Protein AF-A0A1J4KLQ8-F1 (afdb_monomer_lite)

Radius of gyration: 32.3 Å; chains: 1; bounding box: 74×54×99 Å

InterPro domains:
  IPR001005 SANT/Myb domain [PF00249] (72-118)
  IPR001005 SANT/Myb domain [PF00249] (124-167)
  IPR001005 SANT/Myb domain [PS50090] (23-66)
  IPR001005 SANT/Myb domain [PS50090] (67-118)
  IPR001005 SANT/Myb domain [PS50090] (119-169)
  IPR001005 SANT/Myb domain [SM00717] (19-68)
  IPR001005 SANT/Myb domain [SM00717] (71-120)
  IPR001005 SANT/Myb domain [SM00717] (123-171)
  IPR001005 SANT/Myb domain [cd00167] (23-66)
  IPR001005 SANT/Myb domain [cd00167] (74-118)
  IPR001005 SANT/Myb domain [cd00167] (127-169)
  IPR009057 Homedomain-like superfamily [SSF46689] (22-70)
  IPR009057 Homedomain-like superfamily [SSF46689] (69-165)
  IPR017930 Myb domain [PS51294] (67-122)
  IPR017930 Myb domain [PS51294] (124-173)
  IPR050560 Transcription factors Myb-like [PTHR45614] (72-196)

Sequence (257 aa):
MELSSSLALAPTRSRNQTQSIIWTPLEDQKLTQIMKQTPSPPWCSLVACFPGKTAQQIAGRWGKVLNPHLVKGSWTREEDEMIINFVKQNGPKNWVKLASMLPGRIGKQCRERWTNHLSPTVAKVHWTEEEDQKLIELHRQFGNQWTMIASFFEGRTDNCVKNRWNSSLKRRIERIARGEPAMRKRGRKPKSKSSDSSSECFSPAQNELLTNAVSTLNVISNGFVMAMPPFVEKREMPVKSLAQNRLDLQLLMNRPI

Organism: NCBI:txid1144522

Foldseek 3Di:
DDDPDDDDPDPDPPPPPPDPDDDDPVNLVVLLVVCVVDPDDQLQVCCVVPDPDHSVRSVCCCLPPRPPFADPDDDDPVLLVLLVVCCVVPNLDDLQVSVVVPGNYHSVNSSCCQLAPNPPQADPDDDDVVNLVLLVVVCVVPPLPLQVSCVVDRRHHSVNSVCCCVVQNVVLVVQVVVVHHSDDPPPDPPDPPPDDDDDDDDDDDDDDDDDDDDDDDDDDDDDDDDDDDDDDDDDDDDDDDPVRVVVVVVVVVPDDD

pLDDT: mean 75.86, std 24.03, range [27.12, 97.62]

Secondary structure (DSSP, 8-state):
--------SS-----------PPPHHHHHHHHHHHHHSSS--TTGGGGGSTT--HHHHHHHIIIII-TT---SPPPHHHHHHHHHHHHHH-S--HHHHHTTSTT--HHHHHHHIIIIISTTS--SPPPHHHHHHHHHHHHHHTT-HHHHHTTSTT--HHHHHHHIIIIIHHHHHHHHTT--SS-------------------------------------------PPPPPPP-PPPPPPPHHHHHHHHHHHTT---

Structure (mmCIF, N/CA/C/O backbone):
data_AF-A0A1J4KLQ8-F1
#
_entry.id   AF-A0A1J4KLQ8-F1
#
loop_
_atom_site.group_PDB
_atom_site.id
_atom_site.type_symbol
_atom_site.label_atom_id
_atom_site.label_alt_id
_atom_site.label_comp_id
_atom_site.label_asym_id
_atom_site.label_entity_id
_atom_site.label_seq_id
_atom_site.pdbx_PDB_ins_code
_atom_site.Cartn_x
_atom_site.Cartn_y
_atom_site.Cartn_z
_atom_site.occupancy
_atom_site.B_iso_or_equiv
_atom_site.auth_seq_id
_atom_site.auth_comp_id
_atom_site.auth_asym_id
_atom_site.auth_atom_id
_atom_site.pdbx_PDB_model_num
ATOM 1 N N . MET A 1 1 ? -39.940 20.767 -31.154 1.00 39.25 1 MET A N 1
ATOM 2 C CA . MET A 1 1 ? -39.235 20.790 -29.855 1.00 39.25 1 MET A CA 1
ATOM 3 C C . MET A 1 1 ? -38.159 19.724 -29.912 1.00 39.25 1 MET A C 1
ATOM 5 O O . MET A 1 1 ? -38.462 18.550 -29.758 1.00 39.25 1 MET A O 1
ATOM 9 N N . GLU A 1 2 ? -36.944 20.129 -30.275 1.00 37.81 2 GLU A N 1
ATOM 10 C CA . GLU A 1 2 ? -35.778 19.248 -30.352 1.00 37.81 2 GLU A CA 1
ATOM 11 C C . GLU A 1 2 ? -35.235 18.979 -28.945 1.00 37.81 2 GLU A C 1
ATOM 13 O O . GLU A 1 2 ? -34.952 19.910 -28.191 1.00 37.81 2 GLU A O 1
ATOM 18 N N . LEU A 1 3 ? -35.087 17.703 -28.586 1.00 44.62 3 LEU A N 1
ATOM 19 C CA . LEU A 1 3 ? -34.366 17.284 -27.389 1.00 44.62 3 LEU A CA 1
ATOM 20 C C . LEU A 1 3 ? -32.880 17.174 -27.741 1.00 44.62 3 LEU A C 1
ATOM 22 O O . LEU A 1 3 ? -32.421 16.171 -28.284 1.00 44.62 3 LEU A O 1
ATOM 26 N N . SER A 1 4 ? -32.142 18.241 -27.439 1.00 43.38 4 SER A N 1
ATOM 27 C CA . SER A 1 4 ? -30.680 18.280 -27.467 1.00 43.38 4 SER A CA 1
ATOM 28 C C . SER A 1 4 ? -30.112 17.236 -26.497 1.00 43.38 4 SER A C 1
ATOM 30 O O . SER A 1 4 ? -30.173 17.384 -25.277 1.00 43.38 4 SER A O 1
ATOM 32 N N . SER A 1 5 ? -29.597 16.140 -27.055 1.00 51.50 5 SER A N 1
ATOM 33 C CA . SER A 1 5 ? -28.902 15.075 -26.332 1.00 51.50 5 SER A CA 1
ATOM 34 C C . SER A 1 5 ? -27.487 15.536 -25.974 1.00 51.50 5 SER A C 1
ATOM 36 O O . SER A 1 5 ? -26.617 15.627 -26.841 1.00 51.50 5 SER A O 1
ATOM 38 N N . SER A 1 6 ? -27.234 15.785 -24.688 1.00 58.78 6 SER A N 1
ATOM 39 C CA . SER A 1 6 ? -25.910 16.119 -24.161 1.00 58.78 6 SER A CA 1
ATOM 40 C C . SER A 1 6 ? -24.954 14.918 -24.239 1.00 58.78 6 SER A C 1
ATOM 42 O O . SER A 1 6 ? -24.867 14.109 -23.312 1.00 58.78 6 SER A O 1
ATOM 44 N N . LEU A 1 7 ? -24.206 14.791 -25.335 1.00 59.56 7 LEU A N 1
ATOM 45 C CA . LEU A 1 7 ? -23.037 13.912 -25.395 1.00 59.56 7 LEU A CA 1
ATOM 46 C C . LEU A 1 7 ? -21.797 14.715 -24.986 1.00 59.56 7 LEU A C 1
ATOM 48 O O . LEU A 1 7 ? -21.521 15.780 -25.534 1.00 59.56 7 LEU A O 1
ATOM 52 N N . ALA A 1 8 ? -21.069 14.226 -23.981 1.00 53.59 8 ALA A N 1
ATOM 53 C CA . ALA A 1 8 ? -19.876 14.887 -23.461 1.00 53.59 8 ALA A CA 1
ATOM 54 C C . ALA A 1 8 ? -18.810 15.077 -24.561 1.00 53.59 8 ALA A C 1
ATOM 56 O O . ALA A 1 8 ? -18.504 14.138 -25.293 1.00 53.59 8 ALA A O 1
ATOM 57 N N . LEU A 1 9 ? -18.191 16.265 -24.616 1.00 65.00 9 LEU A N 1
ATOM 58 C CA . LEU A 1 9 ? -17.168 16.658 -25.607 1.00 65.00 9 LEU A CA 1
ATOM 59 C C . LEU A 1 9 ? -15.905 15.770 -25.611 1.00 65.00 9 LEU A C 1
ATOM 61 O O . LEU A 1 9 ? -15.116 15.814 -26.550 1.00 65.00 9 LEU A O 1
ATOM 65 N N . ALA A 1 10 ? -15.715 14.950 -24.576 1.00 49.31 10 ALA A N 1
ATOM 66 C CA . ALA A 1 10 ? -14.678 13.930 -24.499 1.00 49.31 10 ALA A CA 1
ATOM 67 C C . ALA A 1 10 ? -15.282 12.640 -23.914 1.00 49.31 10 ALA A C 1
ATOM 69 O O . ALA A 1 10 ? -15.275 12.459 -22.692 1.00 49.31 10 ALA A O 1
ATOM 70 N N . PRO A 1 11 ? -15.833 11.740 -24.748 1.00 56.94 11 PRO A N 1
ATOM 71 C CA . PRO A 1 11 ? -16.342 10.467 -24.267 1.00 56.94 11 PRO A CA 1
ATOM 72 C C . PRO A 1 11 ? -15.189 9.670 -23.655 1.00 56.94 11 PRO A C 1
ATOM 74 O O . PRO A 1 11 ? -14.170 9.409 -24.301 1.00 56.94 11 PRO A O 1
ATOM 77 N N . THR A 1 12 ? -15.331 9.281 -22.389 1.00 57.31 12 THR A N 1
ATOM 78 C CA . THR A 1 12 ? -14.385 8.374 -21.743 1.00 57.31 12 THR A CA 1
ATOM 79 C C . THR A 1 12 ? -14.397 7.061 -22.515 1.00 57.31 12 THR A C 1
ATOM 81 O O . THR A 1 12 ? -15.415 6.378 -22.603 1.00 57.31 12 THR A O 1
ATOM 84 N N . ARG A 1 13 ? -13.260 6.722 -23.136 1.00 56.34 13 ARG A N 1
ATOM 85 C CA . ARG A 1 13 ? -13.084 5.477 -23.893 1.00 56.34 13 ARG A CA 1
ATOM 86 C C . ARG A 1 13 ? -13.597 4.317 -23.039 1.00 56.34 13 ARG A C 1
ATOM 88 O O . ARG A 1 13 ? -13.061 4.093 -21.951 1.00 56.34 13 ARG A O 1
ATOM 95 N N . SER A 1 14 ? -14.617 3.599 -23.520 1.00 48.78 14 SER A N 1
ATOM 96 C CA . SER A 1 14 ? -15.087 2.374 -22.873 1.00 48.78 14 SER A CA 1
ATOM 97 C C . SER A 1 14 ? -13.879 1.471 -22.654 1.00 48.78 14 SER A C 1
ATOM 99 O O . SER A 1 14 ? -13.194 1.061 -23.597 1.00 48.78 14 SER A O 1
ATOM 101 N N . ARG A 1 15 ? -13.544 1.243 -21.384 1.00 53.56 15 ARG A N 1
ATOM 102 C CA . ARG A 1 15 ? -12.445 0.365 -21.015 1.00 53.56 15 ARG A CA 1
ATOM 103 C C . ARG A 1 15 ? -12.952 -1.050 -21.234 1.00 53.56 15 ARG A C 1
ATOM 105 O O . ARG A 1 15 ? -13.552 -1.621 -20.328 1.00 53.56 15 ARG A O 1
ATOM 112 N N . ASN A 1 16 ? -12.703 -1.598 -22.427 1.00 52.12 16 ASN A N 1
ATOM 113 C CA . ASN A 1 16 ? -12.841 -3.031 -22.671 1.00 52.12 16 ASN A CA 1
ATOM 114 C C . ASN A 1 16 ? -12.203 -3.750 -21.486 1.00 52.12 16 ASN A C 1
ATOM 116 O O . ASN A 1 16 ? -11.045 -3.487 -21.141 1.00 52.12 16 ASN A O 1
ATOM 120 N N . GLN A 1 17 ? -13.001 -4.570 -20.813 1.00 46.75 17 GLN A N 1
ATOM 121 C CA . GLN A 1 17 ? -12.602 -5.305 -19.628 1.00 46.75 17 GLN A CA 1
ATOM 122 C C . GLN A 1 17 ? -11.513 -6.287 -20.072 1.00 46.75 17 GLN A C 1
ATOM 124 O O . GLN A 1 17 ? -11.799 -7.379 -20.550 1.00 46.75 17 GLN A O 1
ATOM 129 N N . THR A 1 18 ? -10.251 -5.848 -20.041 1.00 55.50 18 THR A N 1
ATOM 130 C CA . THR A 1 18 ? -9.106 -6.658 -20.456 1.00 55.50 18 THR A CA 1
ATOM 131 C C . THR A 1 18 ? -9.148 -7.940 -19.647 1.00 55.50 18 THR A C 1
ATOM 133 O O . THR A 1 18 ? -9.138 -7.865 -18.413 1.00 55.50 18 THR A O 1
ATOM 136 N N . GLN A 1 19 ? -9.218 -9.089 -20.327 1.00 57.28 19 GLN A N 1
ATOM 137 C CA . GLN A 1 19 ? -9.082 -10.394 -19.688 1.00 57.28 19 GLN A CA 1
ATOM 138 C C . GLN A 1 19 ? -7.878 -10.343 -18.744 1.00 57.28 19 GLN A C 1
ATOM 140 O O . GLN A 1 19 ? -6.826 -9.807 -19.098 1.00 57.28 19 GLN A O 1
ATOM 145 N N . SER A 1 20 ? -8.063 -10.813 -17.511 1.00 61.28 20 SER A N 1
ATOM 146 C CA . SER A 1 20 ? -7.016 -10.794 -16.495 1.00 61.28 20 SER A CA 1
ATOM 147 C C . SER A 1 20 ? -5.814 -11.574 -17.019 1.00 61.28 20 SER A C 1
ATOM 149 O O . SER A 1 20 ? -5.892 -12.782 -17.226 1.00 61.28 20 SER A O 1
ATOM 151 N N . ILE A 1 21 ? -4.719 -10.870 -17.298 1.00 78.69 21 ILE A N 1
ATOM 152 C CA . ILE A 1 21 ? -3.505 -11.456 -17.859 1.00 78.69 21 ILE A CA 1
ATOM 153 C C . ILE A 1 21 ? -2.793 -12.198 -16.732 1.00 78.69 21 ILE A C 1
ATOM 155 O O . ILE A 1 21 ? -2.093 -11.597 -15.913 1.00 78.69 21 ILE A O 1
ATOM 159 N N . ILE A 1 22 ? -3.002 -13.508 -16.681 1.00 88.12 22 ILE A N 1
ATOM 160 C CA . ILE A 1 22 ? -2.374 -14.389 -15.701 1.00 88.12 22 ILE A CA 1
ATOM 161 C C . ILE A 1 22 ? -0.951 -14.707 -16.183 1.00 88.12 22 ILE A C 1
ATOM 163 O O . ILE A 1 22 ? -0.722 -15.025 -17.350 1.00 88.12 22 ILE A O 1
ATOM 167 N N . TRP A 1 23 ? 0.024 -14.562 -15.287 1.00 92.50 23 TRP A N 1
ATOM 168 C CA . TRP A 1 23 ? 1.399 -15.015 -15.502 1.00 92.50 23 TRP A CA 1
ATOM 169 C C . TRP A 1 23 ? 1.555 -16.404 -14.903 1.00 92.50 23 TRP A C 1
ATOM 171 O O . TRP A 1 23 ? 1.235 -16.607 -13.731 1.00 92.50 23 TRP A O 1
ATOM 181 N N . THR A 1 24 ? 2.027 -17.348 -15.706 1.00 94.06 24 THR A N 1
ATOM 182 C CA . THR A 1 24 ? 2.280 -18.717 -15.259 1.00 94.06 24 THR A CA 1
ATOM 183 C C . THR A 1 24 ? 3.688 -18.848 -14.667 1.00 94.06 24 THR A C 1
ATOM 185 O O . THR A 1 24 ? 4.596 -18.112 -15.065 1.00 94.06 24 THR A O 1
ATOM 188 N N . PRO A 1 25 ? 3.920 -19.814 -13.758 1.00 94.94 25 PRO A N 1
ATOM 189 C CA . PRO A 1 25 ? 5.261 -20.085 -13.237 1.00 94.94 25 PRO A CA 1
ATOM 190 C C . PRO A 1 25 ? 6.282 -20.417 -14.335 1.00 94.94 25 PRO A C 1
ATOM 192 O O . PRO A 1 25 ? 7.441 -20.024 -14.234 1.00 94.94 25 PRO A O 1
ATOM 195 N N . LEU A 1 26 ? 5.847 -21.091 -15.407 1.00 94.75 26 LEU A N 1
ATOM 196 C CA . LEU A 1 26 ? 6.699 -21.421 -16.551 1.00 94.75 26 LEU A CA 1
ATOM 197 C C . LEU A 1 26 ? 7.133 -20.163 -17.317 1.00 94.75 26 LEU A C 1
ATOM 199 O O . LEU A 1 26 ? 8.299 -20.034 -17.687 1.00 94.75 26 LEU A O 1
ATOM 203 N N . GLU A 1 27 ? 6.221 -19.208 -17.519 1.00 95.00 27 GLU A N 1
ATOM 204 C CA . GLU A 1 27 ? 6.564 -17.909 -18.107 1.00 95.00 27 GLU A CA 1
ATOM 205 C C . GLU A 1 27 ? 7.543 -17.128 -17.220 1.00 95.00 27 GLU A C 1
ATOM 207 O O . GLU A 1 27 ? 8.503 -16.551 -17.728 1.00 95.00 27 GLU A O 1
ATOM 212 N N . ASP A 1 28 ? 7.343 -17.130 -15.901 1.00 96.06 28 ASP A N 1
ATOM 213 C CA . ASP A 1 28 ? 8.256 -16.465 -14.966 1.00 96.06 28 ASP A CA 1
ATOM 214 C C . ASP A 1 28 ? 9.656 -17.097 -14.984 1.00 96.06 28 ASP A C 1
ATOM 216 O O . ASP A 1 28 ? 10.663 -16.381 -14.999 1.00 96.06 28 ASP A O 1
ATOM 220 N N . GLN A 1 29 ? 9.736 -18.432 -15.024 1.00 96.00 29 GLN A N 1
ATOM 221 C CA . GLN A 1 29 ? 10.999 -19.159 -15.145 1.00 96.00 29 GLN A CA 1
ATOM 222 C C . GLN A 1 29 ? 11.700 -18.816 -16.461 1.00 96.00 29 GLN A C 1
ATOM 224 O O . GLN A 1 29 ? 12.886 -18.482 -16.451 1.00 96.00 29 GLN A O 1
ATOM 229 N N . LYS A 1 30 ? 10.961 -18.821 -17.576 1.00 95.25 30 LYS A N 1
ATOM 230 C CA . LYS A 1 30 ? 11.476 -18.452 -18.899 1.00 95.25 30 LYS A CA 1
ATOM 231 C C . LYS A 1 30 ? 12.015 -17.022 -18.911 1.00 95.25 30 LYS A C 1
ATOM 233 O O . LYS A 1 30 ? 13.136 -16.793 -19.357 1.00 95.25 30 LYS A O 1
ATOM 238 N N . LEU A 1 31 ? 11.258 -16.061 -18.377 1.00 95.00 31 LEU A N 1
ATOM 239 C CA . LEU A 1 31 ? 11.681 -14.660 -18.297 1.00 95.00 31 LEU A CA 1
ATOM 240 C C . LEU A 1 31 ? 12.934 -14.504 -17.429 1.00 95.00 31 LEU A C 1
ATOM 242 O O . LEU A 1 31 ? 13.864 -13.794 -17.802 1.00 95.00 31 LEU A O 1
ATOM 246 N N . THR A 1 32 ? 12.992 -15.219 -16.308 1.00 95.00 32 THR A N 1
ATOM 247 C CA . THR A 1 32 ? 14.163 -15.224 -15.425 1.00 95.00 32 THR A CA 1
ATOM 248 C C . THR A 1 32 ? 15.395 -15.809 -16.108 1.00 95.00 32 THR A C 1
ATOM 250 O O . THR A 1 32 ? 16.487 -15.267 -15.961 1.00 95.00 32 THR A O 1
ATOM 253 N N . GLN A 1 33 ? 15.241 -16.890 -16.874 1.00 94.88 33 GLN A N 1
ATOM 254 C CA . GLN A 1 33 ? 16.337 -17.494 -17.628 1.00 94.88 33 GLN A CA 1
ATOM 255 C C . GLN A 1 33 ? 16.876 -16.543 -18.702 1.00 94.88 33 GLN A C 1
ATOM 257 O O . GLN A 1 33 ? 18.087 -16.347 -18.778 1.00 94.88 33 GLN A O 1
ATOM 262 N N . ILE A 1 34 ? 15.992 -15.903 -19.472 1.00 94.00 34 ILE A N 1
ATOM 263 C CA . ILE A 1 34 ? 16.374 -14.922 -20.498 1.00 94.00 34 ILE A CA 1
ATOM 264 C C . ILE A 1 34 ? 17.192 -13.779 -19.879 1.00 94.00 34 ILE A C 1
ATOM 266 O O . ILE A 1 34 ? 18.243 -13.419 -20.399 1.00 94.00 34 ILE A O 1
ATOM 270 N N . MET A 1 35 ? 16.758 -13.249 -18.732 1.00 93.94 35 MET A N 1
ATOM 271 C CA . MET A 1 35 ? 17.440 -12.136 -18.053 1.00 93.94 35 MET A CA 1
ATOM 272 C C . MET A 1 35 ? 18.785 -12.520 -17.428 1.00 93.94 35 MET A C 1
ATOM 274 O O . MET A 1 35 ? 19.621 -11.650 -17.204 1.00 93.94 35 MET A O 1
ATOM 278 N N . LYS A 1 36 ? 19.004 -13.810 -17.141 1.00 92.31 36 LYS A N 1
ATOM 279 C CA . LYS A 1 36 ? 20.313 -14.328 -16.716 1.00 92.31 36 LYS A CA 1
ATOM 280 C C . LYS A 1 36 ? 21.283 -14.466 -17.889 1.00 92.31 36 LYS A C 1
ATOM 282 O O . LYS A 1 36 ? 22.474 -14.256 -17.706 1.00 92.31 36 LYS A O 1
ATOM 287 N N . GLN A 1 37 ? 20.782 -14.857 -19.061 1.00 92.44 37 GLN A N 1
ATOM 288 C CA . GLN A 1 37 ? 21.600 -15.117 -20.250 1.00 92.44 37 GLN A CA 1
ATOM 289 C C . GLN A 1 37 ? 21.962 -13.838 -21.005 1.00 92.44 37 GLN A C 1
ATOM 291 O O . GLN A 1 37 ? 23.066 -13.721 -21.527 1.00 92.44 37 GLN A O 1
ATOM 296 N N . THR A 1 38 ? 21.042 -12.878 -21.071 1.00 89.94 38 THR A N 1
ATOM 297 C CA . THR A 1 38 ? 21.249 -11.616 -21.780 1.00 89.94 38 THR A CA 1
ATOM 298 C C . THR A 1 38 ? 21.030 -10.458 -20.813 1.00 89.94 38 THR A C 1
ATOM 300 O O . THR A 1 38 ? 19.893 -10.227 -20.399 1.00 89.94 38 THR A O 1
ATOM 303 N N . PRO A 1 39 ? 22.080 -9.706 -20.442 1.00 79.00 39 PRO A N 1
ATOM 304 C CA . PRO A 1 39 ? 21.909 -8.499 -19.650 1.00 79.00 39 PRO A CA 1
ATOM 305 C C . PRO A 1 39 ? 21.216 -7.432 -20.510 1.00 79.00 39 PRO A C 1
ATOM 307 O O . PRO A 1 39 ? 21.769 -6.952 -21.492 1.00 79.00 39 PRO A O 1
ATOM 310 N N . SER A 1 40 ? 19.987 -7.068 -20.135 1.00 84.69 40 SER A N 1
ATOM 311 C CA . SER A 1 40 ? 19.165 -6.032 -20.787 1.00 84.69 40 SER A CA 1
ATOM 312 C C . SER A 1 40 ? 18.755 -6.321 -22.249 1.00 84.69 40 SER A C 1
ATOM 314 O O . SER A 1 40 ? 19.096 -5.553 -23.154 1.00 84.69 40 SER A O 1
ATOM 316 N N . PRO A 1 41 ? 17.960 -7.376 -22.512 1.00 88.62 41 PRO A N 1
ATOM 317 C CA . PRO A 1 41 ? 17.414 -7.619 -23.841 1.00 88.62 41 PRO A CA 1
ATOM 318 C C . PRO A 1 41 ? 16.365 -6.550 -24.203 1.00 88.62 41 PRO A C 1
ATOM 320 O O . PRO A 1 41 ? 15.619 -6.089 -23.330 1.00 88.62 41 PRO A O 1
ATOM 323 N N . PRO A 1 42 ? 16.239 -6.169 -25.486 1.00 92.69 42 PRO A N 1
ATOM 324 C CA . PRO A 1 42 ? 15.189 -5.253 -25.910 1.00 92.69 42 PRO A CA 1
ATOM 325 C C . PRO A 1 42 ? 13.816 -5.899 -25.688 1.00 92.69 42 PRO A C 1
ATOM 327 O O . PRO A 1 42 ? 13.492 -6.917 -26.288 1.00 92.69 42 PRO A O 1
ATOM 330 N N . TRP A 1 43 ? 12.969 -5.293 -24.853 1.00 93.88 43 TRP A N 1
ATOM 331 C CA . TRP A 1 43 ? 11.675 -5.874 -24.455 1.00 93.88 43 TRP A CA 1
ATOM 332 C C . TRP A 1 43 ? 10.770 -6.269 -25.630 1.00 93.88 43 TRP A C 1
ATOM 334 O O . TRP A 1 43 ? 9.996 -7.218 -25.517 1.00 93.88 43 TRP A O 1
ATOM 344 N N . CYS A 1 44 ? 10.871 -5.561 -26.758 1.00 92.75 44 CYS A N 1
ATOM 345 C CA . CYS A 1 44 ? 10.117 -5.853 -27.975 1.00 92.75 44 CYS A CA 1
ATOM 346 C C . CYS A 1 44 ? 10.463 -7.221 -28.578 1.00 92.75 44 CYS A C 1
ATOM 348 O O . CYS A 1 44 ? 9.563 -7.898 -29.066 1.00 92.75 44 CYS A O 1
ATOM 350 N N . SER A 1 45 ? 11.723 -7.666 -28.504 1.00 91.50 45 SER A N 1
ATOM 351 C CA . SER A 1 45 ? 12.114 -8.976 -29.046 1.00 91.50 45 SER A CA 1
ATOM 352 C C . SER A 1 45 ? 11.543 -10.133 -28.227 1.00 91.50 45 SER A C 1
ATOM 354 O O . SER A 1 45 ? 11.314 -11.221 -28.751 1.00 91.50 45 SER A O 1
ATOM 356 N N . LEU A 1 46 ? 11.241 -9.892 -26.948 1.00 92.56 46 LEU A N 1
ATOM 357 C CA . LEU A 1 46 ? 10.701 -10.913 -26.058 1.00 92.56 46 LEU A CA 1
ATOM 358 C C . LEU A 1 46 ? 9.224 -11.215 -26.321 1.00 92.56 46 LEU A C 1
ATOM 360 O O . LEU A 1 46 ? 8.748 -12.261 -25.894 1.00 92.56 46 LEU A O 1
ATOM 364 N N . VAL A 1 47 ? 8.495 -10.359 -27.040 1.00 93.56 47 VAL A N 1
ATOM 365 C CA . VAL A 1 47 ? 7.057 -10.553 -27.313 1.00 93.56 47 VAL A CA 1
ATOM 366 C C . VAL A 1 47 ? 6.786 -11.884 -28.021 1.00 93.56 47 VAL A C 1
ATOM 368 O O . VAL A 1 47 ? 5.844 -12.583 -27.660 1.00 93.56 47 VAL A O 1
ATOM 371 N N . ALA A 1 48 ? 7.661 -12.300 -28.941 1.00 91.31 48 ALA A N 1
ATOM 372 C CA . ALA A 1 48 ? 7.553 -13.594 -29.624 1.00 91.31 48 ALA A CA 1
ATOM 373 C C . ALA A 1 48 ? 7.625 -14.795 -28.658 1.00 91.31 48 ALA A C 1
ATOM 375 O O . ALA A 1 48 ? 7.095 -15.866 -28.936 1.00 91.31 48 ALA A O 1
ATOM 376 N N . CYS A 1 49 ? 8.268 -14.618 -27.501 1.00 90.69 49 CYS A N 1
ATOM 377 C CA . CYS A 1 49 ? 8.437 -15.658 -26.494 1.00 90.69 49 CYS A CA 1
ATOM 378 C C . CYS A 1 49 ? 7.280 -15.744 -25.486 1.00 90.69 49 CYS A C 1
ATOM 380 O O . CYS A 1 49 ? 7.235 -16.734 -24.748 1.00 90.69 49 CYS A O 1
ATOM 382 N N . PHE A 1 50 ? 6.389 -14.748 -25.435 1.00 93.38 50 PHE A N 1
ATOM 383 C CA . PHE A 1 50 ? 5.298 -14.636 -24.463 1.00 93.38 50 PHE A CA 1
ATOM 384 C C . PHE A 1 50 ? 3.972 -14.330 -25.183 1.00 93.38 50 PHE A C 1
ATOM 386 O O . PHE A 1 50 ? 3.600 -13.159 -25.319 1.00 93.38 50 PHE A O 1
ATOM 393 N N . PRO A 1 51 ? 3.249 -15.359 -25.664 1.00 90.25 51 PRO A N 1
ATOM 394 C CA . PRO A 1 51 ? 2.029 -15.163 -26.442 1.00 90.25 51 PRO A CA 1
ATOM 395 C C . PRO A 1 51 ? 0.982 -14.382 -25.638 1.00 90.25 51 PRO A C 1
ATOM 397 O O . PRO A 1 51 ? 0.726 -14.663 -24.468 1.00 90.25 51 PRO A O 1
ATOM 400 N N . GLY A 1 52 ? 0.394 -13.360 -26.265 1.00 89.38 52 GLY A N 1
ATOM 401 C CA . GLY A 1 52 ? -0.595 -12.489 -25.624 1.00 89.38 52 GLY A CA 1
ATOM 402 C C . GLY A 1 52 ? -0.024 -11.492 -24.606 1.00 89.38 52 GLY A C 1
ATOM 403 O O . GLY A 1 52 ? -0.805 -10.786 -23.966 1.00 89.38 52 GLY A O 1
ATOM 404 N N . LYS A 1 53 ? 1.308 -11.398 -24.449 1.00 92.31 53 LYS A N 1
ATOM 405 C CA . LYS A 1 53 ? 1.958 -10.404 -23.583 1.00 92.31 53 LYS A CA 1
ATOM 406 C C . LYS A 1 53 ? 2.624 -9.304 -24.407 1.00 92.31 53 LYS A C 1
ATOM 408 O O . LYS A 1 53 ? 3.362 -9.567 -25.348 1.00 92.31 53 LYS A O 1
ATOM 413 N N . THR A 1 54 ? 2.408 -8.050 -24.026 1.00 94.12 54 THR A N 1
ATOM 414 C CA . THR A 1 54 ? 3.089 -6.906 -24.651 1.00 94.12 54 THR A CA 1
ATOM 415 C C . THR A 1 54 ? 4.476 -6.687 -24.047 1.00 94.12 54 THR A C 1
ATOM 417 O O . THR A 1 54 ? 4.730 -7.048 -22.896 1.00 94.12 54 THR A O 1
ATOM 420 N N . ALA A 1 55 ? 5.368 -6.009 -24.776 1.00 94.31 55 ALA A N 1
ATOM 421 C CA . ALA A 1 55 ? 6.701 -5.646 -24.282 1.00 94.31 55 ALA A CA 1
ATOM 422 C C . ALA A 1 55 ? 6.645 -4.915 -22.925 1.00 94.31 55 ALA A C 1
ATOM 424 O O . ALA A 1 55 ? 7.404 -5.223 -22.008 1.00 94.31 55 ALA A O 1
ATOM 425 N N . GLN A 1 56 ? 5.679 -4.006 -22.753 1.00 93.06 56 GLN A N 1
ATOM 426 C CA . GLN A 1 56 ? 5.462 -3.283 -21.497 1.00 93.06 56 GLN A CA 1
ATOM 427 C C . GLN A 1 56 ? 5.032 -4.208 -20.348 1.00 93.06 56 GLN A C 1
ATOM 429 O O . GLN A 1 56 ? 5.411 -3.982 -19.198 1.00 93.06 56 GLN A O 1
ATOM 434 N N . GLN A 1 57 ? 4.243 -5.247 -20.631 1.00 93.69 57 GLN A N 1
ATOM 435 C CA . GLN A 1 57 ? 3.838 -6.230 -19.625 1.00 93.69 57 GLN A CA 1
ATOM 436 C C . GLN A 1 57 ? 5.013 -7.105 -19.201 1.00 93.69 57 GLN A C 1
ATOM 438 O O . GLN A 1 57 ? 5.166 -7.353 -18.008 1.00 93.69 57 GLN A O 1
ATOM 443 N N . ILE A 1 58 ? 5.856 -7.519 -20.148 1.00 95.06 58 ILE A N 1
ATOM 444 C CA . ILE A 1 58 ? 7.072 -8.297 -19.881 1.00 95.06 58 ILE A CA 1
ATOM 445 C C . ILE A 1 58 ? 8.047 -7.464 -19.036 1.00 95.06 58 ILE A C 1
ATOM 447 O O . ILE A 1 58 ? 8.445 -7.891 -17.950 1.00 95.06 58 ILE A O 1
ATOM 451 N N . ALA A 1 59 ? 8.342 -6.233 -19.467 1.00 94.31 59 ALA A N 1
ATOM 452 C CA . ALA A 1 59 ? 9.179 -5.290 -18.725 1.00 94.31 59 ALA A CA 1
ATOM 453 C C . ALA A 1 59 ? 8.621 -5.019 -17.321 1.00 94.31 59 ALA A C 1
ATOM 455 O O . ALA A 1 59 ? 9.340 -5.045 -16.321 1.00 94.31 59 ALA A O 1
ATOM 456 N N . GLY A 1 60 ? 7.305 -4.809 -17.230 1.00 93.31 60 GLY A N 1
ATOM 457 C CA . GLY A 1 60 ? 6.604 -4.599 -15.972 1.00 93.31 60 GLY A CA 1
ATOM 458 C C . GLY A 1 60 ? 6.660 -5.813 -15.047 1.00 93.31 60 GLY A C 1
ATOM 459 O O . GLY A 1 60 ? 6.828 -5.633 -13.842 1.00 93.31 60 GLY A O 1
ATOM 460 N N . ARG A 1 61 ? 6.543 -7.035 -15.581 1.00 94.75 61 ARG A N 1
ATOM 461 C CA . ARG A 1 61 ? 6.640 -8.278 -14.804 1.00 94.75 61 ARG A CA 1
ATOM 462 C C . ARG A 1 61 ? 8.035 -8.441 -14.217 1.00 94.75 61 ARG A C 1
ATOM 464 O O . ARG A 1 61 ? 8.154 -8.676 -13.013 1.00 94.75 61 ARG A O 1
ATOM 471 N N . TRP A 1 62 ? 9.069 -8.241 -15.033 1.00 94.94 62 TRP A N 1
ATOM 472 C CA . TRP A 1 62 ? 10.452 -8.281 -14.568 1.00 94.94 62 TRP A CA 1
ATOM 473 C C . TRP A 1 62 ? 10.704 -7.228 -13.488 1.00 94.94 62 TRP A C 1
ATOM 475 O O . TRP A 1 62 ? 10.998 -7.568 -12.342 1.00 94.94 62 TRP A O 1
ATOM 485 N N . GLY A 1 63 ? 10.495 -5.953 -13.820 1.00 92.38 63 GLY A N 1
ATOM 486 C CA . GLY A 1 63 ? 10.853 -4.829 -12.957 1.00 92.38 63 GLY A CA 1
ATOM 487 C C . GLY A 1 63 ? 10.038 -4.710 -11.668 1.00 92.38 63 GLY A C 1
ATOM 488 O O . GLY A 1 63 ? 10.468 -4.007 -10.761 1.00 92.38 63 GLY A O 1
ATOM 489 N N . LYS A 1 64 ? 8.873 -5.366 -11.560 1.00 92.31 64 LYS A N 1
ATOM 490 C CA . LYS A 1 64 ? 7.999 -5.258 -10.376 1.00 92.31 64 LYS A CA 1
ATOM 491 C C . LYS A 1 64 ? 7.881 -6.538 -9.555 1.00 92.31 64 LYS A C 1
ATOM 493 O O . LYS A 1 64 ? 7.383 -6.463 -8.434 1.00 92.31 64 LYS A O 1
ATOM 498 N N . VAL A 1 65 ? 8.259 -7.698 -10.098 1.00 92.38 65 VAL A N 1
ATOM 499 C CA . VAL A 1 65 ? 7.985 -8.993 -9.447 1.00 92.38 65 VAL A CA 1
ATOM 500 C C . VAL A 1 65 ? 9.195 -9.924 -9.420 1.00 92.38 65 VAL A C 1
ATOM 502 O O . VAL A 1 65 ? 9.489 -10.485 -8.357 1.00 92.38 65 VAL A O 1
ATOM 505 N N . LEU A 1 66 ? 9.861 -10.107 -10.564 1.00 94.19 66 LEU A N 1
ATOM 506 C CA . LEU A 1 66 ? 10.877 -11.153 -10.741 1.00 94.19 66 LEU A CA 1
ATOM 507 C C . LEU A 1 66 ? 12.314 -10.680 -10.533 1.00 94.19 66 LEU A C 1
ATOM 509 O O . LEU A 1 66 ? 13.156 -11.501 -10.184 1.00 94.19 66 LEU A O 1
ATOM 513 N N . ASN A 1 67 ? 12.598 -9.392 -10.738 1.00 92.56 67 ASN A N 1
ATOM 514 C CA . ASN A 1 67 ? 13.952 -8.867 -10.610 1.00 92.56 67 ASN A CA 1
ATOM 515 C C . ASN A 1 67 ? 14.515 -9.178 -9.200 1.00 92.56 67 ASN A C 1
ATOM 517 O O . ASN A 1 67 ? 13.916 -8.754 -8.206 1.00 92.56 67 ASN A O 1
ATOM 521 N N . PRO A 1 68 ? 15.647 -9.906 -9.095 1.00 92.12 68 PRO A N 1
ATOM 522 C CA . PRO A 1 68 ? 16.216 -10.323 -7.813 1.00 92.12 68 PRO A CA 1
ATOM 523 C C . PRO A 1 68 ? 16.716 -9.153 -6.958 1.00 92.12 68 PRO A C 1
ATOM 525 O O . PRO A 1 68 ? 16.819 -9.294 -5.745 1.00 92.12 68 PRO A O 1
ATOM 528 N N . HIS A 1 69 ? 16.971 -7.988 -7.557 1.00 91.31 69 HIS A N 1
ATOM 529 C CA . HIS A 1 69 ? 17.361 -6.780 -6.827 1.00 91.31 69 HIS A CA 1
ATOM 530 C C . HIS A 1 69 ? 16.186 -6.096 -6.108 1.00 91.31 69 HIS A C 1
ATOM 532 O O . HIS A 1 69 ? 16.387 -5.086 -5.441 1.00 91.31 69 HIS A O 1
ATOM 538 N N . LEU A 1 70 ? 14.955 -6.607 -6.239 1.00 93.12 70 LEU A N 1
ATOM 539 C CA . LEU A 1 70 ? 13.790 -6.060 -5.546 1.00 93.12 70 LEU A CA 1
ATOM 540 C C . LEU A 1 70 ? 13.741 -6.490 -4.080 1.00 93.12 70 LEU A C 1
ATOM 542 O O . LEU A 1 70 ? 13.721 -7.680 -3.760 1.00 93.12 70 LEU A O 1
ATOM 546 N N . VAL A 1 71 ? 13.583 -5.516 -3.187 1.00 93.06 71 VAL A N 1
ATOM 547 C CA . VAL A 1 71 ? 13.468 -5.762 -1.749 1.00 93.06 71 VAL A CA 1
ATOM 548 C C . VAL A 1 71 ? 12.006 -6.017 -1.374 1.00 93.06 71 VAL A C 1
ATOM 550 O O . VAL A 1 71 ? 11.142 -5.138 -1.462 1.00 93.06 71 VAL A O 1
ATOM 553 N N . LYS A 1 72 ? 11.728 -7.242 -0.913 1.00 89.06 72 LYS A N 1
ATOM 554 C CA . LYS A 1 72 ? 10.398 -7.699 -0.456 1.00 89.06 72 LYS A CA 1
ATOM 555 C C . LYS A 1 72 ? 10.241 -7.703 1.075 1.00 89.06 72 LYS A C 1
ATOM 557 O O . LYS A 1 72 ? 9.169 -8.034 1.569 1.00 89.06 72 LYS A O 1
ATOM 562 N N . GLY A 1 73 ? 11.300 -7.361 1.811 1.00 88.25 73 GLY A N 1
ATOM 563 C CA . GLY A 1 73 ? 11.383 -7.486 3.268 1.00 88.25 73 GLY A CA 1
ATOM 564 C C . GLY A 1 73 ? 11.118 -6.200 4.055 1.00 88.25 73 GLY A C 1
ATOM 565 O O . GLY A 1 73 ? 10.663 -5.189 3.508 1.00 88.25 73 GLY A O 1
ATOM 566 N N . SER A 1 74 ? 11.422 -6.281 5.354 1.00 92.06 74 SER A N 1
ATOM 567 C CA . SER A 1 74 ? 11.297 -5.214 6.353 1.00 92.06 74 SER A CA 1
ATOM 568 C C . SER A 1 74 ? 11.953 -3.912 5.912 1.00 92.06 74 SER A C 1
ATOM 570 O O . SER A 1 74 ? 12.945 -3.934 5.190 1.00 92.06 74 SER A O 1
ATOM 572 N N . TRP A 1 75 ? 11.385 -2.793 6.349 1.00 95.12 75 TRP A N 1
ATOM 573 C CA . TRP A 1 75 ? 11.959 -1.463 6.162 1.00 95.12 75 TRP A CA 1
ATOM 574 C C . TRP A 1 75 ? 13.010 -1.193 7.229 1.00 95.12 75 TRP A C 1
ATOM 576 O O . TRP A 1 75 ? 12.772 -1.501 8.401 1.00 95.12 75 TRP A O 1
ATOM 586 N N . THR A 1 76 ? 14.148 -0.636 6.829 1.00 94.81 76 THR A N 1
ATOM 587 C CA . THR A 1 76 ? 15.153 -0.158 7.779 1.00 94.81 76 THR A CA 1
ATOM 588 C C . THR A 1 76 ? 14.830 1.261 8.232 1.00 94.81 76 THR A C 1
ATOM 590 O O . THR A 1 76 ? 14.017 1.970 7.630 1.00 94.81 76 THR A O 1
ATOM 593 N N . ARG A 1 77 ? 15.473 1.682 9.322 1.00 94.44 77 ARG A N 1
ATOM 594 C CA . ARG A 1 77 ? 15.308 3.033 9.852 1.00 94.44 77 ARG A CA 1
ATOM 595 C C . ARG A 1 77 ? 15.817 4.079 8.861 1.00 94.44 77 ARG A C 1
ATOM 597 O O . ARG A 1 77 ? 15.166 5.097 8.672 1.00 94.44 77 ARG A O 1
ATOM 604 N N . GLU A 1 78 ? 16.937 3.804 8.208 1.00 94.75 78 GLU A N 1
ATOM 605 C CA . GLU A 1 78 ? 17.574 4.684 7.226 1.00 94.75 78 GLU A CA 1
ATOM 606 C C . GLU A 1 78 ? 16.663 4.882 6.007 1.00 94.75 78 GLU A C 1
ATOM 608 O O . GLU A 1 78 ? 16.509 6.000 5.513 1.00 94.75 78 GLU A O 1
ATOM 613 N N . GLU A 1 79 ? 15.999 3.812 5.552 1.00 95.69 79 GLU A N 1
ATOM 614 C CA . GLU A 1 79 ? 14.999 3.905 4.486 1.00 95.69 79 GLU A CA 1
ATOM 615 C C . GLU A 1 79 ? 13.804 4.773 4.912 1.00 95.69 79 GLU A C 1
ATOM 617 O O . GLU A 1 79 ? 13.374 5.648 4.157 1.00 95.69 79 GLU A O 1
ATOM 622 N N . ASP A 1 80 ? 13.276 4.563 6.122 1.00 97.19 80 ASP A N 1
ATOM 623 C CA . ASP A 1 80 ? 12.163 5.355 6.654 1.00 97.19 80 ASP A CA 1
ATOM 624 C C . ASP A 1 80 ? 12.543 6.842 6.794 1.00 97.19 80 ASP A C 1
ATOM 626 O O . ASP A 1 80 ? 11.770 7.717 6.392 1.00 97.19 80 ASP A O 1
ATOM 630 N N . GLU A 1 81 ? 13.742 7.145 7.302 1.00 97.19 81 GLU A N 1
ATOM 631 C CA . GLU A 1 81 ? 14.274 8.509 7.411 1.00 97.19 81 GLU A CA 1
ATOM 632 C C . GLU A 1 81 ? 14.411 9.172 6.034 1.00 97.19 81 GLU A C 1
ATOM 634 O O . GLU A 1 81 ? 14.032 10.335 5.867 1.00 97.19 81 GLU A O 1
ATOM 639 N N . MET A 1 82 ? 14.862 8.434 5.015 1.00 96.75 82 MET A N 1
ATOM 640 C CA . MET A 1 82 ? 14.925 8.940 3.644 1.00 96.75 82 MET A CA 1
ATOM 641 C C . MET A 1 82 ? 13.533 9.276 3.092 1.00 96.75 82 MET A C 1
ATOM 643 O O . MET A 1 82 ? 13.357 10.340 2.492 1.00 96.75 82 MET A O 1
ATOM 647 N N . ILE A 1 83 ? 12.529 8.420 3.323 1.00 97.31 83 ILE A N 1
ATOM 648 C CA . ILE A 1 83 ? 11.143 8.697 2.915 1.00 97.31 83 ILE A CA 1
ATOM 649 C C . ILE A 1 83 ? 10.626 9.960 3.612 1.00 97.31 83 ILE A C 1
ATOM 651 O O . ILE A 1 83 ? 10.070 10.839 2.950 1.00 97.31 83 ILE A O 1
ATOM 655 N N . ILE A 1 84 ? 10.821 10.070 4.928 1.00 97.06 84 ILE A N 1
ATOM 656 C CA . ILE A 1 84 ? 10.370 11.221 5.720 1.00 97.06 84 ILE A CA 1
ATOM 657 C C . ILE A 1 84 ? 11.014 12.511 5.214 1.00 97.06 84 ILE A C 1
ATOM 659 O O . ILE A 1 84 ? 10.309 13.483 4.932 1.00 97.06 84 ILE A O 1
ATOM 663 N 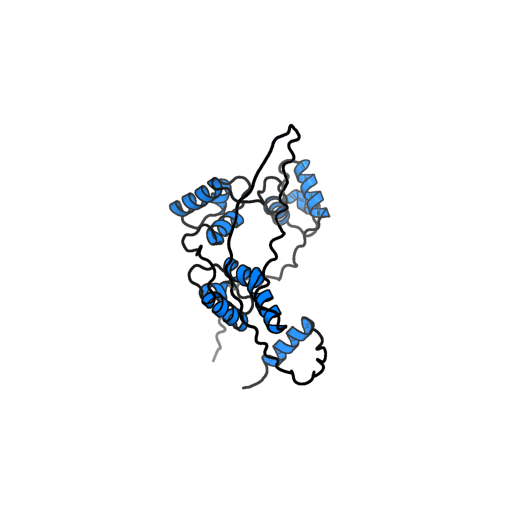N . ASN A 1 85 ? 12.336 12.519 5.051 1.00 97.31 85 ASN A N 1
ATOM 664 C CA . ASN A 1 85 ? 13.079 13.691 4.599 1.00 97.31 85 ASN A CA 1
ATOM 665 C C . ASN A 1 85 ? 12.677 14.108 3.184 1.00 97.31 85 ASN A C 1
ATOM 667 O O . ASN A 1 85 ? 12.476 15.296 2.924 1.00 97.31 85 ASN A O 1
ATOM 671 N N . PHE A 1 86 ? 12.492 13.143 2.282 1.00 97.62 86 PHE A N 1
ATOM 672 C CA . PHE A 1 86 ? 12.034 13.431 0.931 1.00 97.62 86 PHE A CA 1
ATOM 673 C C . PHE A 1 86 ? 10.655 14.088 0.922 1.00 97.62 86 PHE A C 1
ATOM 675 O O . PHE A 1 86 ? 10.470 15.103 0.247 1.00 97.62 86 PHE A O 1
ATOM 682 N N . VAL A 1 87 ? 9.702 13.536 1.680 1.00 97.38 87 VAL A N 1
ATOM 683 C CA . VAL A 1 87 ? 8.338 14.073 1.761 1.00 97.38 87 VAL A CA 1
ATOM 684 C C . VAL A 1 87 ? 8.319 15.436 2.448 1.00 97.38 87 VAL A C 1
ATOM 686 O O . VAL A 1 87 ? 7.589 16.318 2.004 1.00 97.38 87 VAL A O 1
ATOM 689 N N . LYS A 1 88 ? 9.158 15.661 3.463 1.00 97.00 88 LYS A N 1
ATOM 690 C CA . LYS A 1 88 ? 9.309 16.976 4.103 1.00 97.00 88 LYS A CA 1
ATOM 691 C C . LYS A 1 88 ? 9.751 18.055 3.107 1.00 97.00 88 LYS A C 1
ATOM 693 O O . LYS A 1 88 ? 9.261 19.174 3.176 1.00 97.00 88 LYS A O 1
ATOM 698 N N . GLN A 1 89 ? 10.650 17.719 2.181 1.00 97.06 89 GLN A N 1
ATOM 699 C CA . GLN A 1 89 ? 11.193 18.667 1.199 1.00 97.06 89 GLN A CA 1
ATOM 700 C C . GLN A 1 89 ? 10.318 18.822 -0.055 1.00 97.06 89 GLN A C 1
ATOM 702 O O . GLN A 1 89 ? 10.203 19.913 -0.602 1.00 97.06 89 GLN A O 1
ATOM 707 N N . ASN A 1 90 ? 9.717 17.732 -0.540 1.00 96.56 90 ASN A N 1
ATOM 708 C CA . ASN A 1 90 ? 9.053 17.687 -1.850 1.00 96.56 90 ASN A CA 1
ATOM 709 C C . ASN A 1 90 ? 7.529 17.504 -1.757 1.00 96.56 90 ASN A C 1
ATOM 711 O O . ASN A 1 90 ? 6.845 17.577 -2.779 1.00 96.56 90 ASN A O 1
ATOM 715 N N . GLY A 1 91 ? 6.987 17.241 -0.568 1.00 96.38 91 GLY A N 1
ATOM 716 C CA . GLY A 1 91 ? 5.611 16.793 -0.353 1.00 96.38 91 GLY A CA 1
ATOM 717 C C . GLY A 1 91 ? 5.395 15.300 -0.664 1.00 96.38 91 GLY A C 1
ATOM 718 O O . GLY A 1 91 ? 6.278 14.636 -1.215 1.00 96.38 91 GLY A O 1
ATOM 719 N N . PRO A 1 92 ? 4.210 14.740 -0.339 1.00 94.94 92 PRO A N 1
ATOM 720 C CA . PRO A 1 92 ? 3.877 13.322 -0.525 1.00 94.94 92 PRO A CA 1
ATOM 721 C C . PRO A 1 92 ? 3.524 12.999 -1.990 1.00 94.94 92 PRO A C 1
ATOM 723 O O . PRO A 1 92 ? 2.437 12.513 -2.314 1.00 94.94 92 PRO A O 1
ATOM 726 N N . LYS A 1 93 ? 4.446 13.303 -2.903 1.00 95.12 93 LYS A N 1
ATOM 727 C CA . LYS A 1 93 ? 4.320 13.122 -4.355 1.00 95.12 93 LYS A CA 1
ATOM 728 C C . LYS A 1 93 ? 5.603 12.533 -4.935 1.00 95.12 93 LYS A C 1
ATOM 730 O O . LYS A 1 93 ? 6.578 12.329 -4.227 1.00 95.12 93 LYS A O 1
ATOM 735 N N . ASN A 1 94 ? 5.611 12.253 -6.238 1.00 95.25 94 ASN A N 1
ATOM 736 C CA . ASN A 1 94 ? 6.816 11.851 -6.977 1.00 95.25 94 ASN A CA 1
ATOM 737 C C . ASN A 1 94 ? 7.541 10.613 -6.406 1.00 95.25 94 ASN A C 1
ATOM 739 O O . ASN A 1 94 ? 8.767 10.537 -6.412 1.00 95.25 94 ASN A O 1
ATOM 743 N N . TRP A 1 95 ? 6.785 9.601 -5.976 1.00 97.50 95 TRP A N 1
ATOM 744 C CA . TRP A 1 95 ? 7.312 8.373 -5.362 1.00 97.50 95 TRP A CA 1
ATOM 745 C C . TRP A 1 95 ? 8.314 7.597 -6.226 1.00 97.50 95 TRP A C 1
ATOM 747 O O . TRP A 1 95 ? 9.135 6.860 -5.694 1.00 97.50 95 TRP A O 1
ATOM 757 N N . VAL A 1 96 ? 8.253 7.746 -7.553 1.00 95.88 96 VAL A N 1
ATOM 758 C CA . VAL A 1 96 ? 9.230 7.146 -8.478 1.00 95.88 96 VAL A CA 1
ATOM 759 C C . VAL A 1 96 ? 10.615 7.772 -8.291 1.00 95.88 96 VAL A C 1
ATOM 761 O O . VAL A 1 96 ? 11.598 7.043 -8.238 1.00 95.88 96 VAL A O 1
ATOM 764 N N . LYS A 1 97 ? 10.685 9.099 -8.112 1.00 96.50 97 LYS A N 1
ATOM 765 C CA . LYS A 1 97 ? 11.934 9.817 -7.817 1.00 96.50 97 LYS A CA 1
ATOM 766 C C . LYS A 1 97 ? 12.486 9.427 -6.447 1.00 96.50 97 LYS A C 1
ATOM 768 O O . LYS A 1 97 ? 13.687 9.279 -6.289 1.00 96.50 97 LYS A O 1
ATOM 773 N N . LEU A 1 98 ? 11.618 9.234 -5.455 1.00 96.94 98 LEU A N 1
ATOM 774 C CA . LEU A 1 98 ? 12.048 8.717 -4.155 1.00 96.94 98 LEU A CA 1
ATOM 775 C C . LEU A 1 98 ? 12.630 7.304 -4.278 1.00 96.94 98 LEU A C 1
ATOM 777 O O . LEU A 1 98 ? 13.710 7.029 -3.771 1.00 96.94 98 LEU A O 1
ATOM 781 N N . ALA A 1 99 ? 11.946 6.425 -5.007 1.00 96.06 99 ALA A N 1
ATOM 782 C CA . ALA A 1 99 ? 12.391 5.053 -5.204 1.00 96.06 99 ALA A CA 1
ATOM 783 C C . ALA A 1 99 ? 13.739 4.945 -5.932 1.00 96.06 99 ALA A C 1
ATOM 785 O O . ALA A 1 99 ? 14.487 4.021 -5.647 1.00 96.06 99 ALA A O 1
ATOM 786 N N . SER A 1 100 ? 14.105 5.887 -6.810 1.00 95.38 100 SER A N 1
ATOM 787 C CA . SER A 1 100 ? 15.443 5.873 -7.423 1.00 95.38 100 SER A CA 1
ATOM 788 C C . SER A 1 100 ? 16.579 6.140 -6.429 1.00 95.38 100 SER A C 1
ATOM 790 O O . SER A 1 100 ? 17.724 5.845 -6.745 1.00 95.38 100 SER A O 1
ATOM 792 N N . MET A 1 101 ? 16.279 6.682 -5.243 1.00 94.69 101 MET A N 1
ATOM 793 C CA . MET A 1 101 ? 17.246 6.862 -4.150 1.00 94.69 101 MET A CA 1
ATOM 794 C C . MET A 1 101 ? 17.241 5.693 -3.151 1.00 94.69 101 MET A C 1
ATOM 796 O O . MET A 1 101 ? 18.149 5.591 -2.333 1.00 94.69 101 MET A O 1
ATOM 800 N N . LEU A 1 102 ? 16.246 4.800 -3.227 1.00 94.88 102 LEU A N 1
ATOM 801 C CA . LEU A 1 102 ? 16.093 3.633 -2.357 1.00 94.88 102 LEU A CA 1
ATOM 802 C C . LEU A 1 102 ? 16.343 2.346 -3.160 1.00 94.88 102 LEU A C 1
ATOM 804 O O . LEU A 1 102 ? 15.425 1.850 -3.825 1.00 94.88 102 LEU A O 1
ATOM 808 N N . PRO A 1 103 ? 17.565 1.784 -3.129 1.00 93.19 103 PRO A N 1
ATOM 809 C CA . PRO A 1 103 ? 17.923 0.654 -3.977 1.00 93.19 103 PRO A CA 1
ATOM 810 C C . PRO A 1 103 ? 16.996 -0.542 -3.733 1.00 93.19 103 PRO A C 1
ATOM 812 O O . PRO A 1 103 ? 16.778 -0.981 -2.607 1.00 93.19 103 PRO A O 1
ATOM 815 N N . GLY A 1 104 ? 16.415 -1.059 -4.817 1.00 93.25 104 GLY A N 1
ATOM 816 C CA . GLY A 1 104 ? 15.523 -2.218 -4.780 1.00 93.25 104 GLY A CA 1
ATOM 817 C C . GLY A 1 104 ? 14.106 -1.954 -4.257 1.00 93.25 104 GLY A C 1
ATOM 818 O O . GLY A 1 104 ? 13.268 -2.859 -4.318 1.00 93.25 104 GLY A O 1
ATOM 819 N N . ARG A 1 105 ? 13.789 -0.737 -3.795 1.00 96.31 105 ARG A N 1
ATOM 820 C CA . ARG A 1 105 ? 12.415 -0.327 -3.468 1.00 96.31 105 ARG A CA 1
ATOM 821 C C . ARG A 1 105 ? 11.731 0.283 -4.684 1.00 96.31 105 ARG A C 1
ATOM 823 O O . ARG A 1 105 ? 12.341 0.929 -5.527 1.00 96.31 105 ARG A O 1
ATOM 830 N N . ILE A 1 106 ? 10.418 0.102 -4.769 1.00 96.12 106 ILE A N 1
ATOM 831 C CA . ILE A 1 106 ? 9.579 0.650 -5.840 1.00 96.12 106 ILE A CA 1
ATOM 832 C C . ILE A 1 106 ? 8.722 1.788 -5.279 1.00 96.12 106 ILE A C 1
ATOM 834 O O . ILE A 1 106 ? 8.274 1.745 -4.133 1.00 96.12 106 ILE A O 1
ATOM 838 N N . GLY A 1 107 ? 8.398 2.786 -6.108 1.00 96.31 107 GLY A N 1
ATOM 839 C CA . GLY A 1 107 ? 7.598 3.944 -5.688 1.00 96.31 107 GLY A CA 1
ATOM 840 C C . GLY A 1 107 ? 6.251 3.581 -5.050 1.00 96.31 107 GLY A C 1
ATOM 841 O O . GLY A 1 107 ? 5.819 4.238 -4.107 1.00 96.31 107 GLY A O 1
ATOM 842 N N . LYS A 1 108 ? 5.612 2.484 -5.484 1.00 95.12 108 LYS A N 1
ATOM 843 C CA . LYS A 1 108 ? 4.402 1.963 -4.826 1.00 95.12 108 LYS A CA 1
ATOM 844 C C . LYS A 1 108 ? 4.664 1.605 -3.359 1.00 95.12 108 LYS A C 1
ATOM 846 O O . LYS A 1 108 ? 3.876 2.003 -2.508 1.00 95.12 108 LYS A O 1
ATOM 851 N N . GLN A 1 109 ? 5.758 0.893 -3.080 1.00 96.25 109 GLN A N 1
ATOM 852 C CA . GLN A 1 109 ? 6.141 0.514 -1.719 1.00 96.25 109 GLN A CA 1
ATOM 853 C C . GLN A 1 109 ? 6.424 1.762 -0.876 1.00 96.25 109 GLN A C 1
ATOM 855 O O . GLN A 1 109 ? 5.956 1.844 0.252 1.00 96.25 109 GLN A O 1
ATOM 860 N N . CYS A 1 110 ? 7.111 2.759 -1.445 1.00 97.31 110 CYS A N 1
ATOM 861 C CA . CYS A 1 110 ? 7.407 4.019 -0.759 1.00 97.31 110 CYS A CA 1
ATOM 862 C C . CYS A 1 110 ? 6.123 4.772 -0.372 1.00 97.31 110 CYS A C 1
ATOM 864 O O . CYS A 1 110 ? 5.960 5.165 0.781 1.00 97.31 110 CYS A O 1
ATOM 866 N N . ARG A 1 111 ? 5.176 4.915 -1.314 1.00 97.56 111 ARG A N 1
ATOM 867 C CA . ARG A 1 111 ? 3.868 5.530 -1.038 1.00 97.56 111 ARG A CA 1
ATOM 868 C C . ARG A 1 111 ? 3.129 4.778 0.060 1.00 97.56 111 ARG A C 1
ATOM 870 O O . ARG A 1 111 ? 2.632 5.400 0.986 1.00 97.56 111 ARG A O 1
ATOM 877 N N . GLU A 1 112 ? 3.036 3.458 -0.063 1.00 96.31 112 GLU A N 1
ATOM 878 C CA . GLU A 1 112 ? 2.329 2.610 0.898 1.00 96.31 112 GLU A CA 1
ATOM 879 C C . GLU A 1 112 ? 2.942 2.711 2.299 1.00 96.31 112 GLU A C 1
ATOM 881 O O . GLU A 1 112 ? 2.216 2.858 3.282 1.00 96.31 112 GLU A O 1
ATOM 886 N N . ARG A 1 113 ? 4.277 2.713 2.390 1.00 97.12 113 ARG A N 1
ATOM 887 C CA . ARG A 1 113 ? 5.004 2.900 3.648 1.00 97.12 113 ARG A CA 1
ATOM 888 C C . ARG A 1 113 ? 4.697 4.258 4.273 1.00 97.12 113 ARG A C 1
ATOM 890 O O . ARG A 1 113 ? 4.385 4.319 5.462 1.00 97.12 113 ARG A O 1
ATOM 897 N N . TRP A 1 114 ? 4.708 5.324 3.472 1.00 97.00 114 TRP A N 1
ATOM 898 C CA . TRP A 1 114 ? 4.347 6.660 3.937 1.00 97.00 114 TRP A CA 1
ATOM 899 C C . TRP A 1 114 ? 2.906 6.727 4.444 1.00 97.00 114 TRP A C 1
ATOM 901 O O . TRP A 1 114 ? 2.677 7.086 5.598 1.00 97.00 114 TRP A O 1
ATOM 911 N N . THR A 1 115 ? 1.935 6.352 3.607 1.00 95.56 115 THR A N 1
ATOM 912 C CA . THR A 1 115 ? 0.512 6.534 3.919 1.00 95.56 115 THR A CA 1
ATOM 913 C C . THR A 1 115 ? 0.048 5.670 5.079 1.00 95.56 115 THR A C 1
ATOM 915 O O . THR A 1 115 ? -0.856 6.086 5.790 1.00 95.56 115 THR A O 1
ATOM 918 N N . ASN A 1 116 ? 0.649 4.491 5.278 1.00 95.06 116 ASN A N 1
ATOM 919 C CA . ASN A 1 116 ? 0.189 3.532 6.283 1.00 95.06 116 ASN A CA 1
ATOM 920 C C . ASN A 1 116 ? 0.965 3.580 7.602 1.00 95.06 116 ASN A C 1
ATOM 922 O O . ASN A 1 116 ? 0.461 3.049 8.590 1.0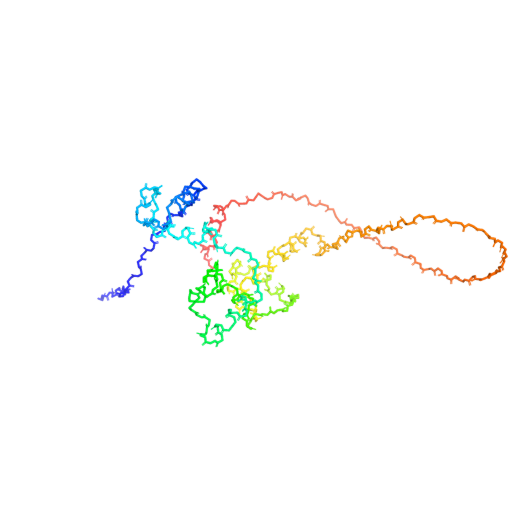0 95.06 116 ASN A O 1
ATOM 926 N N . HIS A 1 117 ? 2.181 4.142 7.626 1.00 93.31 117 HIS A N 1
ATOM 927 C CA . HIS A 1 117 ? 3.060 4.043 8.799 1.00 93.31 117 HIS A CA 1
ATOM 928 C C . HIS A 1 117 ? 3.819 5.326 9.160 1.00 93.31 117 HIS A C 1
ATOM 930 O O . HIS A 1 117 ? 3.965 5.602 10.350 1.00 93.31 117 HIS A O 1
ATOM 936 N N . LEU A 1 118 ? 4.337 6.079 8.180 1.00 94.25 118 LEU A N 1
ATOM 937 C CA . LEU A 1 118 ? 5.254 7.199 8.460 1.00 94.25 118 LEU A CA 1
ATOM 938 C C . LEU A 1 118 ? 4.568 8.562 8.537 1.00 94.25 118 LEU A C 1
ATOM 940 O O . LEU A 1 118 ? 5.067 9.444 9.233 1.00 94.25 118 LEU A O 1
ATOM 944 N N . SER A 1 119 ? 3.447 8.744 7.837 1.00 93.44 119 SER A N 1
ATOM 945 C CA . SER A 1 119 ? 2.722 10.012 7.857 1.00 93.44 119 SER A CA 1
ATOM 946 C C . SER A 1 119 ? 2.306 10.368 9.292 1.00 93.44 119 SER A C 1
ATOM 948 O O . SER A 1 119 ? 1.759 9.510 9.991 1.00 93.44 119 SER A O 1
ATOM 950 N N . PRO A 1 120 ? 2.496 11.625 9.736 1.00 92.12 120 PRO A N 1
ATOM 951 C CA . PRO A 1 120 ? 2.109 12.059 11.081 1.00 92.12 120 PRO A CA 1
ATOM 952 C C . PRO A 1 120 ? 0.599 11.961 11.321 1.00 92.12 120 PRO A C 1
ATOM 954 O O . PRO A 1 120 ? 0.158 11.870 12.459 1.00 92.12 120 PRO A O 1
ATOM 957 N N . THR A 1 121 ? -0.192 11.933 10.247 1.00 90.56 121 THR A N 1
ATOM 958 C CA . THR A 1 121 ? -1.643 11.735 10.306 1.00 90.56 121 THR A CA 1
ATOM 959 C C . THR A 1 121 ? -2.036 10.318 10.715 1.00 90.56 121 THR A C 1
ATOM 961 O O . THR A 1 121 ? -3.205 10.081 10.983 1.00 90.56 121 THR A O 1
ATOM 964 N N . VAL A 1 122 ? -1.111 9.353 10.716 1.00 91.69 122 VAL A N 1
ATOM 965 C CA . VAL A 1 122 ? -1.411 7.963 11.071 1.00 91.69 122 VAL A CA 1
ATOM 966 C C . VAL A 1 122 ? -1.332 7.791 12.582 1.00 91.69 122 VAL A C 1
ATOM 968 O O . VAL A 1 122 ? -0.270 7.919 13.194 1.00 91.69 122 VAL A O 1
ATOM 971 N N . ALA A 1 123 ? -2.461 7.430 13.179 1.00 88.25 123 ALA A N 1
ATOM 972 C CA . ALA A 1 123 ? -2.578 7.164 14.599 1.00 88.25 123 ALA A CA 1
ATOM 973 C C . ALA A 1 123 ? -1.783 5.906 14.992 1.00 88.25 123 ALA A C 1
ATOM 975 O O . ALA A 1 123 ? -2.017 4.809 14.477 1.00 88.25 123 ALA A O 1
ATOM 976 N N . LYS A 1 124 ? -0.870 6.059 15.959 1.00 87.56 124 LYS A N 1
ATOM 977 C CA . LYS A 1 124 ? -0.039 4.970 16.516 1.00 87.56 124 LYS A CA 1
ATOM 978 C C . LYS A 1 124 ? -0.623 4.351 17.792 1.00 87.56 124 LYS A C 1
ATOM 980 O O . LYS A 1 124 ? 0.019 3.521 18.427 1.00 87.56 124 LYS A O 1
ATOM 985 N N . VAL A 1 125 ? -1.828 4.764 18.176 1.00 88.56 125 VAL A N 1
ATOM 986 C CA . VAL A 1 125 ? -2.511 4.306 19.391 1.00 88.56 125 VAL A CA 1
ATOM 987 C C . VAL A 1 125 ? -3.236 2.978 19.174 1.00 88.56 125 VAL A C 1
ATOM 989 O O . VAL A 1 125 ? -3.572 2.597 18.047 1.00 88.56 125 VAL A O 1
ATOM 992 N N . HIS A 1 126 ? -3.494 2.270 20.272 1.00 91.69 126 HIS A N 1
ATOM 993 C CA . HIS A 1 126 ? -4.299 1.050 20.274 1.00 91.69 126 HIS A CA 1
ATOM 994 C C . HIS A 1 126 ? -5.743 1.344 19.858 1.00 91.69 126 HIS A C 1
ATOM 996 O O . HIS A 1 126 ? -6.199 2.477 19.966 1.00 91.69 126 HIS A O 1
ATOM 1002 N N . TRP A 1 127 ? -6.433 0.329 19.340 1.00 94.00 127 TRP A N 1
ATOM 1003 C CA . TRP A 1 127 ? -7.863 0.412 19.038 1.00 94.00 127 TRP A CA 1
ATOM 1004 C C . TRP A 1 127 ? -8.670 0.392 20.329 1.00 94.00 127 TRP A C 1
ATOM 1006 O O . TRP A 1 127 ? -8.442 -0.499 21.155 1.00 94.00 127 TRP A O 1
ATOM 1016 N N . THR A 1 128 ? -9.595 1.334 20.476 1.00 94.62 128 THR A N 1
ATOM 1017 C CA . THR A 1 128 ? -10.528 1.358 21.606 1.00 94.62 128 THR A CA 1
ATOM 1018 C C . THR A 1 128 ? -11.763 0.499 21.330 1.00 94.62 128 THR A C 1
ATOM 1020 O O . THR A 1 128 ? -12.018 0.093 20.192 1.00 94.62 128 THR A O 1
ATOM 1023 N N . GLU A 1 129 ? -12.529 0.185 22.376 1.00 92.50 129 GLU A N 1
ATOM 1024 C CA . GLU A 1 129 ? -13.765 -0.591 22.219 1.00 92.50 129 GLU A CA 1
ATOM 1025 C C . GLU A 1 129 ? -14.846 0.232 21.497 1.00 92.50 129 GLU A C 1
ATOM 1027 O O . GLU A 1 129 ? -15.625 -0.312 20.718 1.00 92.50 129 GLU A O 1
ATOM 1032 N N . GLU A 1 130 ? -14.844 1.556 21.669 1.00 94.94 130 GLU A N 1
ATOM 1033 C CA . GLU A 1 130 ? -15.734 2.479 20.960 1.00 94.94 130 GLU A CA 1
ATOM 1034 C C . GLU A 1 130 ? -15.412 2.504 19.462 1.00 94.94 130 GLU A C 1
ATOM 1036 O O . GLU A 1 130 ? -16.317 2.426 18.628 1.00 94.94 130 GLU A O 1
ATOM 1041 N N . GLU A 1 131 ? -14.123 2.560 19.103 1.00 95.94 131 GLU A N 1
ATOM 1042 C CA . GLU A 1 131 ? -13.691 2.456 17.708 1.00 95.94 131 GLU A CA 1
ATOM 1043 C C . GLU A 1 131 ? -14.066 1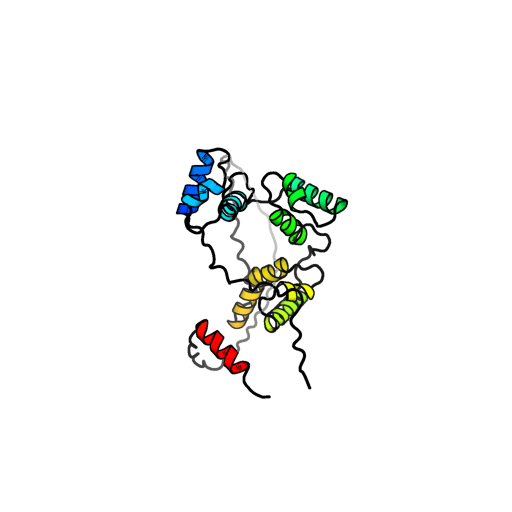.095 17.106 1.00 95.94 131 GLU A C 1
ATOM 1045 O O . GLU A 1 131 ? -14.514 1.029 15.959 1.00 95.94 131 GLU A O 1
ATOM 1050 N N . ASP A 1 132 ? -13.914 0.011 17.872 1.00 95.56 132 ASP A N 1
ATOM 1051 C CA . ASP A 1 132 ? -14.325 -1.330 17.460 1.00 95.56 132 ASP A CA 1
ATOM 1052 C C . ASP A 1 132 ? -15.829 -1.401 17.195 1.00 95.56 132 ASP A C 1
ATOM 1054 O O . ASP A 1 132 ? -16.242 -1.907 16.151 1.00 95.56 132 ASP A O 1
ATOM 1058 N N . GLN A 1 133 ? -16.652 -0.880 18.105 1.00 95.25 133 GLN A N 1
ATOM 1059 C CA . GLN A 1 133 ? -18.103 -0.879 17.953 1.00 95.25 133 GLN A CA 1
ATOM 1060 C C . GLN A 1 133 ? -18.532 -0.047 16.740 1.00 95.25 133 GLN A C 1
ATOM 1062 O O . GLN A 1 133 ? -19.355 -0.497 15.937 1.00 95.25 133 GLN A O 1
ATOM 1067 N N . LYS A 1 134 ? -17.915 1.125 16.550 1.00 97.19 134 LYS A N 1
ATOM 1068 C CA . LYS A 1 134 ? -18.125 1.964 15.365 1.00 97.19 134 LYS A CA 1
ATOM 1069 C C . LYS A 1 134 ? -17.749 1.220 14.083 1.00 97.19 134 LYS A C 1
ATOM 1071 O O . LYS A 1 134 ? -18.486 1.274 13.102 1.00 97.19 134 LYS A O 1
ATOM 1076 N N . LEU A 1 135 ? -16.631 0.492 14.085 1.00 97.38 135 LEU A N 1
ATOM 1077 C CA . LEU A 1 135 ? -16.183 -0.294 12.936 1.00 97.38 135 LEU A CA 1
ATOM 1078 C C . LEU A 1 135 ? -17.161 -1.427 12.601 1.00 97.38 135 LEU A C 1
ATOM 1080 O O . LEU A 1 135 ? -17.438 -1.664 11.428 1.00 97.38 135 LEU A O 1
ATOM 1084 N N . ILE A 1 136 ? -17.705 -2.112 13.608 1.00 95.69 136 ILE A N 1
ATOM 1085 C CA . ILE A 1 136 ? -18.706 -3.167 13.402 1.00 95.69 136 ILE A CA 1
ATOM 1086 C C . ILE A 1 136 ? -19.954 -2.611 12.717 1.00 95.69 136 ILE A C 1
ATOM 1088 O O . ILE A 1 136 ? -20.417 -3.189 11.734 1.00 95.69 136 ILE A O 1
ATOM 1092 N N . GLU A 1 137 ? -20.465 -1.481 13.200 1.00 96.75 137 GLU A N 1
ATOM 1093 C CA . GLU A 1 137 ? -21.658 -0.855 12.633 1.00 96.75 137 GLU A CA 1
ATOM 1094 C C . GLU A 1 137 ? -21.413 -0.363 11.199 1.00 96.75 137 GLU A C 1
ATOM 1096 O O . GLU A 1 137 ? -22.171 -0.683 10.285 1.00 96.75 137 GLU A O 1
ATOM 1101 N N . LEU A 1 138 ? -20.294 0.325 10.959 1.00 97.62 138 LEU A N 1
ATOM 1102 C CA . LEU A 1 138 ? -19.935 0.786 9.616 1.00 97.62 138 LEU A CA 1
ATOM 1103 C C . LEU A 1 138 ? -19.710 -0.380 8.643 1.00 97.62 138 LEU A C 1
ATOM 1105 O O . LEU A 1 138 ? -20.078 -0.280 7.474 1.00 97.62 138 LEU A O 1
ATOM 1109 N N . HIS A 1 139 ? -19.140 -1.502 9.095 1.00 96.69 139 HIS A N 1
ATOM 1110 C CA . HIS A 1 139 ? -19.001 -2.699 8.258 1.00 96.69 139 HIS A CA 1
ATOM 1111 C C . HIS A 1 139 ? -20.357 -3.332 7.938 1.00 96.69 139 HIS A C 1
ATOM 1113 O O . HIS A 1 139 ? -20.575 -3.753 6.804 1.00 96.69 139 HIS A O 1
ATOM 1119 N N . ARG A 1 140 ? -21.299 -3.339 8.887 1.00 94.69 140 ARG A N 1
ATOM 1120 C CA . ARG A 1 140 ? -22.674 -3.794 8.642 1.00 94.69 140 ARG A CA 1
ATOM 1121 C C . ARG A 1 140 ? -23.372 -2.952 7.570 1.00 94.69 140 ARG A C 1
ATOM 1123 O O . ARG A 1 140 ? -24.097 -3.512 6.753 1.00 94.69 140 ARG A O 1
ATOM 1130 N N . GLN A 1 141 ? -23.138 -1.640 7.562 1.00 96.62 141 GLN A N 1
ATOM 1131 C CA . GLN A 1 141 ? -23.750 -0.707 6.610 1.00 96.62 141 GLN A CA 1
ATOM 1132 C C . GLN A 1 141 ? -23.073 -0.724 5.232 1.00 96.62 141 GLN A C 1
ATOM 1134 O O . GLN A 1 141 ? -23.744 -0.815 4.207 1.00 96.62 141 GLN A O 1
ATOM 1139 N N . PHE A 1 142 ? -21.740 -0.646 5.191 1.00 96.19 142 PHE A N 1
ATOM 1140 C CA . PHE A 1 142 ? -20.977 -0.431 3.955 1.00 96.19 142 PHE A CA 1
ATOM 1141 C C . PHE A 1 142 ? -20.243 -1.680 3.444 1.00 96.19 142 PHE A C 1
ATOM 1143 O O . PHE A 1 142 ? -19.699 -1.671 2.336 1.00 96.19 142 PHE A O 1
ATOM 1150 N N . GLY A 1 143 ? -20.193 -2.763 4.217 1.00 95.06 143 GLY A N 1
ATOM 1151 C CA . GLY A 1 143 ? -19.434 -3.965 3.884 1.00 95.06 143 GLY A CA 1
ATOM 1152 C C . GLY A 1 143 ? -17.927 -3.702 3.811 1.00 95.06 143 GLY A C 1
ATOM 1153 O O . GLY A 1 143 ? -17.343 -3.018 4.644 1.00 95.06 143 GLY A O 1
ATOM 1154 N N . ASN A 1 144 ? -17.262 -4.238 2.785 1.00 96.50 144 ASN A N 1
ATOM 1155 C CA . ASN A 1 144 ? -15.799 -4.164 2.635 1.00 96.50 144 ASN A CA 1
ATOM 1156 C C . ASN A 1 144 ? -15.297 -2.852 1.994 1.00 96.50 144 ASN A C 1
ATOM 1158 O O . ASN A 1 144 ? -14.234 -2.830 1.368 1.00 96.50 144 ASN A O 1
ATOM 1162 N N . GLN A 1 145 ? -16.042 -1.755 2.126 1.00 96.50 145 GLN A N 1
ATOM 1163 C CA . GLN A 1 145 ? -15.662 -0.440 1.602 1.00 96.50 145 GLN A CA 1
ATOM 1164 C C . GLN A 1 145 ? -14.670 0.266 2.542 1.00 96.50 145 GLN A C 1
ATOM 1166 O O . GLN A 1 145 ? -14.964 1.305 3.125 1.00 96.50 145 GLN A O 1
ATOM 1171 N N . TRP A 1 146 ? -13.470 -0.300 2.704 1.00 97.06 146 TRP A N 1
ATOM 1172 C CA . TRP A 1 146 ? -12.497 0.122 3.724 1.00 97.06 146 TRP A CA 1
ATOM 1173 C C . TRP A 1 146 ? -12.100 1.594 3.656 1.00 97.06 146 TRP A C 1
ATOM 1175 O O . TRP A 1 146 ? -11.945 2.220 4.698 1.00 97.06 146 TRP A O 1
ATOM 1185 N N . THR A 1 147 ? -11.951 2.152 2.453 1.00 96.19 147 THR A N 1
ATOM 1186 C CA . THR A 1 147 ? -11.627 3.573 2.270 1.00 96.19 147 THR A CA 1
ATOM 1187 C C . THR A 1 147 ? -12.749 4.476 2.775 1.00 96.19 147 THR A C 1
ATOM 1189 O O . THR A 1 147 ? -12.465 5.467 3.437 1.00 96.19 147 THR A O 1
ATOM 1192 N N . MET A 1 148 ? -14.009 4.107 2.523 1.00 96.56 148 MET A N 1
ATOM 1193 C CA . MET A 1 148 ? -15.165 4.851 3.024 1.00 96.56 148 MET A CA 1
ATOM 1194 C C . MET A 1 148 ? -15.318 4.691 4.533 1.00 96.56 148 MET A C 1
ATOM 1196 O O . MET A 1 148 ? -15.563 5.658 5.233 1.00 96.56 148 MET A O 1
ATOM 1200 N N . ILE A 1 149 ? -15.110 3.488 5.063 1.00 97.50 149 ILE A N 1
ATOM 1201 C CA . ILE A 1 149 ? -15.156 3.268 6.511 1.00 97.50 149 ILE A CA 1
ATOM 1202 C C . ILE A 1 149 ? -14.049 4.072 7.210 1.00 97.50 149 ILE A C 1
ATOM 1204 O O . ILE A 1 149 ? -14.305 4.705 8.228 1.00 97.50 149 ILE A O 1
ATOM 1208 N N . ALA A 1 150 ? -12.835 4.100 6.653 1.00 96.50 150 ALA A N 1
ATOM 1209 C CA . ALA A 1 150 ? -11.706 4.830 7.223 1.00 96.50 150 ALA A CA 1
ATOM 1210 C C . ALA A 1 150 ? -11.925 6.345 7.302 1.00 96.50 150 ALA A C 1
ATOM 1212 O O . ALA A 1 150 ? -11.412 6.957 8.231 1.00 96.50 150 ALA A O 1
ATOM 1213 N N . SER A 1 151 ? -12.721 6.952 6.412 1.00 96.31 151 SER A N 1
ATOM 1214 C CA . SER A 1 151 ? -13.014 8.390 6.509 1.00 96.31 151 SER A CA 1
ATOM 1215 C C . SER A 1 151 ? -13.832 8.768 7.748 1.00 96.31 151 SER A C 1
ATOM 1217 O O . SER A 1 151 ? -13.888 9.943 8.091 1.00 96.31 151 SER A O 1
ATOM 1219 N N . PHE A 1 152 ? -14.443 7.799 8.440 1.00 96.00 152 PHE A N 1
ATOM 1220 C CA . PHE A 1 152 ? -15.130 8.021 9.717 1.00 96.00 152 PHE A CA 1
ATOM 1221 C C . PHE A 1 152 ? -14.203 7.926 10.939 1.00 96.00 152 PHE A C 1
ATOM 1223 O O . PHE A 1 152 ? -14.680 8.078 12.068 1.00 96.00 152 PHE A O 1
ATOM 1230 N N . PHE A 1 153 ? -12.912 7.644 10.753 1.00 94.94 153 PHE A N 1
ATOM 1231 C CA . PHE A 1 153 ? -11.939 7.516 11.833 1.00 94.94 153 PHE A CA 1
ATOM 1232 C C . PHE A 1 153 ? -10.821 8.542 11.682 1.00 94.94 153 PHE A C 1
ATOM 1234 O O . PHE A 1 153 ? -10.176 8.644 10.639 1.00 94.94 153 PHE A O 1
ATOM 1241 N N . GLU A 1 154 ? -10.529 9.255 12.762 1.00 92.44 154 GLU A N 1
ATOM 1242 C CA . GLU A 1 154 ? -9.423 10.202 12.785 1.00 92.44 154 GLU A CA 1
ATOM 1243 C C . GLU A 1 154 ? -8.092 9.450 12.872 1.00 92.44 154 GLU A C 1
ATOM 1245 O O . GLU A 1 154 ? -7.821 8.682 13.794 1.00 92.44 154 GLU A O 1
ATOM 1250 N N . GLY A 1 155 ? -7.265 9.619 11.844 1.00 91.19 155 GLY A N 1
ATOM 1251 C CA . GLY A 1 155 ? -5.931 9.033 11.769 1.00 91.19 155 GLY A CA 1
ATOM 1252 C C . GLY A 1 155 ? -5.859 7.512 11.589 1.00 91.19 155 GLY A C 1
ATOM 1253 O O . GLY 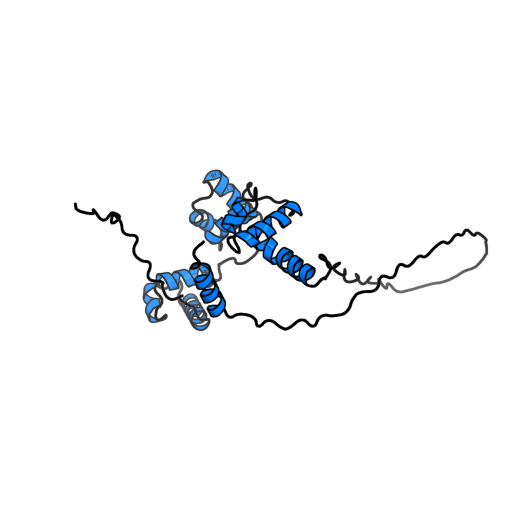A 1 155 ? -4.758 6.953 11.590 1.00 91.19 155 GLY A O 1
ATOM 1254 N N . ARG A 1 156 ? -6.980 6.808 11.376 1.00 94.62 156 ARG A N 1
ATOM 1255 C CA . ARG A 1 156 ? -6.960 5.395 10.954 1.00 94.62 156 ARG A CA 1
ATOM 1256 C C . ARG A 1 156 ? -6.980 5.303 9.433 1.00 94.62 156 ARG A C 1
ATOM 1258 O O . ARG A 1 156 ? -7.835 5.872 8.770 1.00 94.62 156 ARG A O 1
ATOM 1265 N N . THR A 1 157 ? -6.052 4.536 8.872 1.00 95.88 157 THR A N 1
ATOM 1266 C CA . THR A 1 157 ? -6.024 4.271 7.426 1.00 95.88 157 THR A CA 1
ATOM 1267 C C . THR A 1 157 ? -6.980 3.140 7.053 1.00 95.88 157 THR A C 1
ATOM 1269 O O . THR A 1 157 ? -7.310 2.291 7.886 1.00 95.88 157 THR A O 1
ATOM 1272 N N . ASP A 1 158 ? -7.366 3.057 5.780 1.00 95.81 158 ASP A N 1
ATOM 1273 C CA . ASP A 1 158 ? -8.132 1.932 5.229 1.00 95.81 158 ASP A CA 1
ATOM 1274 C C . ASP A 1 158 ? -7.442 0.586 5.498 1.00 95.81 158 ASP A C 1
ATOM 1276 O O . ASP A 1 158 ? -8.093 -0.413 5.818 1.00 95.81 158 ASP A O 1
ATOM 1280 N N . ASN A 1 159 ? -6.106 0.572 5.470 1.00 96.00 159 ASN A N 1
ATOM 1281 C CA . ASN A 1 159 ? -5.325 -0.602 5.819 1.00 96.00 159 ASN A CA 1
ATOM 1282 C C . ASN A 1 159 ? -5.461 -0.969 7.306 1.00 96.00 159 ASN A C 1
ATOM 1284 O O . ASN A 1 159 ? -5.659 -2.143 7.618 1.00 96.00 159 ASN A O 1
ATOM 1288 N N . CYS A 1 160 ? -5.401 0.007 8.220 1.00 94.88 160 CYS A N 1
ATOM 1289 C CA . CYS A 1 160 ? -5.615 -0.219 9.654 1.00 94.88 160 CYS A CA 1
ATOM 1290 C C . CYS A 1 160 ? -7.004 -0.805 9.931 1.00 94.88 160 CYS A C 1
ATOM 1292 O O . CYS A 1 160 ? -7.111 -1.801 10.646 1.00 94.88 160 CYS A O 1
ATOM 1294 N N . VAL A 1 161 ? -8.043 -0.224 9.329 1.00 96.88 161 VAL A N 1
ATOM 1295 C CA . VAL A 1 161 ? -9.445 -0.646 9.463 1.00 96.88 161 VAL A CA 1
ATOM 1296 C C . VAL A 1 161 ? -9.633 -2.087 8.980 1.00 96.88 161 VAL A C 1
ATOM 1298 O O . VAL A 1 161 ? -10.074 -2.959 9.733 1.00 96.88 161 VAL A O 1
ATOM 1301 N N . LYS A 1 162 ? -9.212 -2.374 7.742 1.00 96.50 162 LYS A N 1
ATOM 1302 C CA . LYS A 1 162 ? -9.250 -3.721 7.155 1.00 96.50 162 LYS A CA 1
ATOM 1303 C C . LYS A 1 162 ? -8.500 -4.731 8.025 1.00 96.50 162 LYS A C 1
ATOM 1305 O O . LYS A 1 162 ? -8.967 -5.855 8.220 1.00 96.50 162 LYS A O 1
ATOM 1310 N N . ASN A 1 163 ? -7.331 -4.356 8.544 1.00 96.00 163 ASN A N 1
ATOM 1311 C CA . ASN A 1 163 ? -6.532 -5.237 9.390 1.00 96.00 163 ASN A CA 1
ATOM 1312 C C . ASN A 1 163 ? -7.225 -5.502 10.727 1.00 96.00 163 ASN A C 1
ATOM 1314 O O . ASN A 1 163 ? -7.278 -6.658 11.145 1.00 96.00 163 ASN A O 1
ATOM 1318 N N . ARG A 1 164 ? -7.800 -4.483 11.377 1.00 95.75 164 ARG A N 1
ATOM 1319 C CA . ARG A 1 164 ? -8.545 -4.646 12.635 1.00 95.75 164 ARG A CA 1
ATOM 1320 C C . ARG A 1 164 ? -9.722 -5.602 12.467 1.00 95.75 164 ARG A C 1
ATOM 1322 O O . ARG A 1 164 ? -9.888 -6.519 13.276 1.00 95.75 164 ARG A O 1
ATOM 1329 N N . TRP A 1 165 ? -10.465 -5.451 11.370 1.00 96.44 165 TRP A N 1
ATOM 1330 C CA . TRP A 1 165 ? -11.578 -6.334 11.042 1.00 96.44 165 TRP A CA 1
ATOM 1331 C C . TRP A 1 165 ? -11.138 -7.797 10.902 1.00 96.44 165 TRP A C 1
ATOM 1333 O O . TRP A 1 165 ? -11.654 -8.683 11.587 1.00 96.44 165 TRP A O 1
ATOM 1343 N N . ASN A 1 166 ? -10.146 -8.050 10.044 1.00 95.00 166 ASN A N 1
ATOM 1344 C CA . ASN A 1 166 ? -9.733 -9.409 9.686 1.00 95.00 166 ASN A CA 1
ATOM 1345 C C . ASN A 1 166 ? -8.897 -10.112 10.766 1.00 95.00 166 ASN A C 1
ATOM 1347 O O . ASN A 1 166 ? -8.929 -11.340 10.863 1.00 95.00 166 ASN A O 1
ATOM 1351 N N . SER A 1 167 ? -8.141 -9.362 11.571 1.00 91.06 167 SER A N 1
ATOM 1352 C CA . SER A 1 167 ? -7.297 -9.940 12.625 1.00 91.06 167 SER A CA 1
ATOM 1353 C C . SER A 1 167 ? -8.066 -10.228 13.916 1.00 91.06 167 SER A C 1
ATOM 1355 O O . SER A 1 167 ? -7.782 -11.237 14.569 1.00 91.06 167 SER A O 1
ATOM 1357 N N . SER A 1 168 ? -9.052 -9.388 14.254 1.00 89.31 168 SER A N 1
ATOM 1358 C CA . SER A 1 168 ? -9.701 -9.402 15.569 1.00 89.31 168 SER A CA 1
ATOM 1359 C C . SER A 1 168 ? -11.222 -9.495 15.485 1.00 89.31 168 SER A C 1
ATOM 1361 O O . SER A 1 168 ? -11.796 -10.470 15.977 1.00 89.31 168 SER A O 1
ATOM 1363 N N . LEU A 1 169 ? -11.883 -8.512 14.867 1.00 90.75 169 LEU A N 1
ATOM 1364 C CA . LEU A 1 169 ? -13.331 -8.332 15.021 1.00 90.75 169 LEU A CA 1
ATOM 1365 C C . LEU A 1 169 ? -14.147 -9.454 14.395 1.00 90.75 169 LEU A C 1
ATOM 1367 O O . LEU A 1 169 ? -15.007 -10.010 15.072 1.00 90.75 169 LEU A O 1
ATOM 1371 N N . LYS A 1 170 ? -13.826 -9.864 13.164 1.00 90.00 170 LYS A N 1
ATOM 1372 C CA . LYS A 1 170 ? -14.556 -10.934 12.470 1.00 90.00 170 LYS A CA 1
ATOM 1373 C C . LYS A 1 170 ? -14.646 -12.203 13.329 1.00 90.00 170 LYS A C 1
ATOM 1375 O O . LYS A 1 170 ? -15.729 -12.705 13.608 1.00 90.00 170 LYS A O 1
ATOM 1380 N N . ARG A 1 171 ? -13.502 -12.658 13.852 1.00 87.06 171 ARG A N 1
ATOM 1381 C CA . ARG A 1 171 ? -13.418 -13.850 14.717 1.00 87.06 171 ARG A CA 1
ATOM 1382 C C . ARG A 1 171 ? -14.029 -13.636 16.102 1.00 87.06 171 ARG A C 1
ATOM 1384 O O . ARG A 1 171 ? -14.398 -14.608 16.756 1.00 87.06 171 ARG A O 1
ATOM 1391 N N . ARG A 1 172 ? -14.036 -12.401 16.616 1.00 85.88 172 ARG A N 1
ATOM 1392 C CA . ARG A 1 172 ? -14.676 -12.051 17.895 1.00 85.88 172 ARG A CA 1
ATOM 1393 C C . ARG A 1 172 ? -16.193 -12.181 17.769 1.00 85.88 172 ARG A C 1
ATOM 1395 O O . ARG A 1 172 ? -16.794 -12.870 18.583 1.00 85.88 172 ARG A O 1
ATOM 1402 N N . ILE A 1 173 ? -16.770 -11.610 16.714 1.00 85.75 173 ILE A N 1
ATOM 1403 C CA . ILE A 1 173 ? -18.210 -11.651 16.422 1.00 85.75 173 ILE A CA 1
ATOM 1404 C C . ILE A 1 173 ? -18.673 -13.089 16.187 1.00 85.75 173 ILE A C 1
ATOM 1406 O O . ILE A 1 173 ? -19.626 -13.536 16.814 1.00 85.75 173 ILE A O 1
ATOM 1410 N N . GLU A 1 174 ? -17.954 -13.846 15.354 1.00 86.00 174 GLU A N 1
ATOM 1411 C CA . GLU A 1 174 ? -18.271 -15.254 15.084 1.00 86.00 174 GLU A CA 1
ATOM 1412 C C . GLU A 1 174 ? -18.255 -16.121 16.356 1.00 86.00 174 GLU A C 1
ATOM 1414 O O . GLU A 1 174 ? -19.043 -17.055 16.466 1.00 86.00 174 GLU A O 1
ATOM 1419 N N . ARG A 1 175 ? -17.379 -15.823 17.328 1.00 83.44 175 ARG A N 1
ATOM 1420 C CA . ARG A 1 175 ? -17.338 -16.533 18.618 1.00 83.44 175 ARG A CA 1
ATOM 1421 C C . ARG A 1 175 ? -18.510 -16.178 19.515 1.00 83.44 175 ARG A C 1
ATOM 1423 O O . ARG A 1 175 ? -19.154 -17.080 20.037 1.00 83.44 175 ARG A O 1
ATOM 1430 N N . ILE A 1 176 ? -18.811 -14.888 19.640 1.00 83.88 176 ILE A N 1
ATOM 1431 C CA . ILE A 1 176 ? -19.960 -14.418 20.423 1.00 83.88 176 ILE A CA 1
ATOM 1432 C C . ILE A 1 176 ? -21.255 -15.027 19.866 1.00 83.88 176 ILE A C 1
ATOM 1434 O O . ILE A 1 176 ? -22.068 -15.533 20.630 1.00 83.88 176 ILE A O 1
ATOM 1438 N N . ALA A 1 177 ? -21.401 -15.091 18.538 1.00 84.19 177 ALA A N 1
ATOM 1439 C CA . ALA A 1 177 ? -22.546 -15.730 17.887 1.00 84.19 177 ALA A CA 1
ATOM 1440 C C . ALA A 1 177 ? -22.663 -17.242 18.177 1.00 84.19 177 ALA A C 1
ATOM 1442 O O . ALA A 1 177 ? -23.759 -17.796 18.126 1.00 84.19 177 ALA A O 1
ATOM 1443 N N . ARG A 1 178 ? -21.550 -17.918 18.501 1.00 86.56 178 ARG A N 1
ATOM 1444 C CA . ARG A 1 178 ? -21.523 -19.324 18.943 1.00 86.56 178 ARG A CA 1
ATOM 1445 C C . ARG A 1 178 ? -21.694 -19.502 20.459 1.00 86.56 178 ARG A C 1
ATOM 1447 O O . ARG A 1 178 ? -21.675 -20.636 20.922 1.00 86.56 178 ARG A O 1
ATOM 1454 N N . GLY A 1 179 ? -21.851 -18.421 21.227 1.00 81.00 179 GLY A N 1
ATOM 1455 C CA . GLY A 1 179 ? -21.906 -18.463 22.694 1.00 81.00 179 GLY A CA 1
ATOM 1456 C C . GLY A 1 179 ? -20.541 -18.668 23.365 1.00 81.00 179 GLY A C 1
ATOM 1457 O O . GLY A 1 179 ? -20.473 -18.945 24.558 1.00 81.00 179 GLY A O 1
ATOM 1458 N N . GLU A 1 180 ? -19.441 -18.540 22.617 1.00 81.38 180 GLU A N 1
ATOM 1459 C CA . GLU A 1 180 ? -18.082 -18.632 23.153 1.00 81.38 180 GLU A CA 1
ATOM 1460 C C . GLU A 1 180 ? -17.613 -17.281 23.730 1.00 81.38 180 GLU A C 1
ATOM 1462 O O . GLU A 1 180 ? -17.981 -16.218 23.219 1.00 81.38 180 GLU A O 1
ATOM 1467 N N . PRO A 1 181 ? -16.715 -17.279 24.735 1.00 73.69 181 PRO A N 1
ATOM 1468 C CA . PRO A 1 181 ? -16.171 -16.043 25.283 1.00 73.69 181 PRO A CA 1
ATOM 1469 C C . PRO A 1 181 ? -15.393 -15.232 24.230 1.00 73.69 181 PRO A C 1
ATOM 1471 O O . PRO A 1 181 ? -14.560 -15.749 23.471 1.00 73.69 181 PRO A O 1
ATOM 1474 N N . ALA A 1 182 ? -15.615 -13.912 24.241 1.00 67.75 182 ALA A N 1
ATOM 1475 C CA . ALA A 1 182 ? -15.038 -12.956 23.290 1.00 67.75 182 ALA A CA 1
ATOM 1476 C C . ALA A 1 182 ? -13.496 -12.977 23.257 1.00 67.75 182 ALA A C 1
ATOM 1478 O O . ALA A 1 182 ? -12.880 -12.725 22.214 1.00 67.75 182 ALA A O 1
ATOM 1479 N N . MET A 1 183 ? -12.842 -13.387 24.348 1.00 68.62 183 MET A N 1
ATOM 1480 C CA . MET A 1 183 ? -11.389 -13.529 24.442 1.00 68.62 183 MET A CA 1
ATOM 1481 C C . MET A 1 183 ? -11.009 -14.908 24.991 1.00 68.62 183 MET A C 1
ATOM 1483 O O . MET A 1 183 ? -11.394 -15.277 26.096 1.00 68.62 183 MET A O 1
ATOM 1487 N N . ARG A 1 184 ? -10.212 -15.678 24.236 1.00 67.50 184 ARG A N 1
ATOM 1488 C CA . ARG A 1 184 ? -9.535 -16.857 24.793 1.00 67.50 184 ARG A CA 1
ATOM 1489 C C . ARG A 1 184 ? -8.326 -16.353 25.577 1.00 67.50 184 ARG A C 1
ATOM 1491 O O . ARG A 1 184 ? -7.490 -15.658 24.995 1.00 67.50 184 ARG A O 1
ATOM 1498 N N . LYS A 1 185 ? -8.200 -16.707 26.863 1.00 62.97 185 LYS A N 1
ATOM 1499 C CA . LYS A 1 185 ? -6.924 -16.556 27.581 1.00 62.97 185 LYS A CA 1
ATOM 1500 C C . LYS A 1 185 ? -5.889 -17.332 26.768 1.00 62.97 185 LYS A C 1
ATOM 1502 O O . LYS A 1 185 ? -5.989 -18.551 26.648 1.00 62.97 185 LYS A O 1
ATOM 1507 N N . ARG A 1 186 ? -4.952 -16.632 26.121 1.00 60.38 186 ARG A N 1
ATOM 1508 C CA . ARG A 1 186 ? -3.844 -17.301 25.434 1.00 60.38 186 ARG A CA 1
ATOM 1509 C C . ARG A 1 186 ? -3.088 -18.056 26.519 1.00 60.38 186 ARG A C 1
ATOM 1511 O O . ARG A 1 186 ? -2.529 -17.424 27.411 1.00 60.38 186 ARG A O 1
ATOM 1518 N N . GLY A 1 187 ? -3.125 -19.385 26.477 1.00 56.78 187 GLY A N 1
ATOM 1519 C CA . GLY A 1 187 ? -2.293 -20.201 27.346 1.00 56.78 187 GLY A CA 1
ATOM 1520 C C . GLY A 1 187 ? -0.844 -19.806 27.099 1.00 56.78 187 GLY A C 1
ATOM 1521 O O . GLY A 1 187 ? -0.316 -20.021 26.007 1.00 56.78 187 GLY A O 1
ATOM 1522 N N . ARG A 1 188 ? -0.213 -19.160 28.080 1.00 62.75 188 ARG A N 1
ATOM 1523 C CA . ARG A 1 188 ? 1.232 -18.969 28.073 1.00 62.75 188 ARG A CA 1
ATOM 1524 C C . ARG A 1 188 ? 1.817 -20.373 28.162 1.00 62.75 188 ARG A C 1
ATOM 1526 O O . ARG A 1 188 ? 1.584 -21.056 29.155 1.00 62.75 188 ARG A O 1
ATOM 1533 N N . LYS A 1 189 ? 2.520 -20.825 27.120 1.00 52.59 189 LYS A N 1
ATOM 1534 C CA . LYS A 1 189 ? 3.285 -22.075 27.190 1.00 52.59 189 LYS A CA 1
ATOM 1535 C C . LYS A 1 189 ? 4.182 -21.965 28.438 1.00 52.59 189 LYS A C 1
ATOM 1537 O O . LYS A 1 189 ? 4.864 -20.939 28.554 1.00 52.59 189 LYS A O 1
ATOM 1542 N N . PRO A 1 190 ? 4.134 -22.910 29.396 1.00 56.12 190 PRO A N 1
ATOM 1543 C CA . PRO A 1 190 ? 4.984 -22.849 30.576 1.00 56.12 190 PRO A CA 1
ATOM 1544 C C . PRO A 1 190 ? 6.434 -22.715 30.119 1.00 56.12 190 PRO A C 1
ATOM 1546 O O . PRO A 1 190 ? 6.890 -23.473 29.262 1.00 56.12 190 PRO A O 1
ATOM 1549 N N . LYS A 1 191 ? 7.141 -21.708 30.631 1.00 49.00 191 LYS A N 1
ATOM 1550 C CA . LYS A 1 191 ? 8.574 -21.572 30.387 1.00 49.00 191 LYS A CA 1
ATOM 1551 C C . LYS A 1 191 ? 9.231 -22.693 31.189 1.00 49.00 191 LYS A C 1
ATOM 1553 O O . LYS A 1 191 ? 9.191 -22.646 32.415 1.00 49.00 191 LYS A O 1
ATOM 1558 N N . SER A 1 192 ? 9.732 -23.728 30.513 1.00 49.97 192 SER A N 1
ATOM 1559 C CA . SER A 1 192 ? 10.503 -24.791 31.158 1.00 49.97 192 SER A CA 1
ATOM 1560 C C . SER A 1 192 ? 11.671 -24.133 31.888 1.00 49.97 192 SER A C 1
ATOM 1562 O O . SER A 1 192 ? 12.492 -23.468 31.255 1.00 49.97 192 SER A O 1
ATOM 1564 N N . LYS A 1 193 ? 11.711 -24.252 33.218 1.00 49.59 193 LYS A N 1
ATOM 1565 C CA . LYS A 1 193 ? 12.900 -23.897 33.990 1.00 49.59 193 LYS A CA 1
ATOM 1566 C C . LYS A 1 193 ? 13.995 -24.873 33.561 1.00 49.59 193 LYS A C 1
ATOM 1568 O O . LYS A 1 193 ? 13.879 -26.061 33.836 1.00 49.59 193 LYS A O 1
ATOM 1573 N N . SER A 1 194 ? 14.999 -24.390 32.839 1.00 42.84 194 SER A N 1
ATOM 1574 C CA . SER A 1 194 ? 16.265 -25.098 32.690 1.00 42.84 194 SER A CA 1
ATOM 1575 C C . SER A 1 194 ? 16.924 -25.117 34.066 1.00 42.84 194 SER A C 1
ATOM 1577 O O . SER A 1 194 ? 17.315 -24.070 34.579 1.00 42.84 194 SER A O 1
ATOM 1579 N N . SER A 1 195 ? 16.943 -26.285 34.695 1.00 41.00 195 SER A N 1
ATOM 1580 C CA . SER A 1 195 ? 17.791 -26.567 35.844 1.00 41.00 195 SER A CA 1
ATOM 1581 C C . SER A 1 195 ? 19.236 -26.628 35.355 1.00 41.00 195 SER A C 1
ATOM 1583 O O . SER A 1 195 ? 19.593 -27.550 34.622 1.00 41.00 195 SER A O 1
ATOM 1585 N N . ASP A 1 196 ? 20.033 -25.633 35.737 1.00 39.78 196 ASP A N 1
ATOM 1586 C CA . ASP A 1 196 ? 21.487 -25.755 35.751 1.00 39.78 196 ASP A CA 1
ATOM 1587 C C . ASP A 1 196 ? 21.855 -26.889 36.709 1.00 39.78 196 ASP A C 1
ATOM 1589 O O . ASP A 1 196 ? 21.471 -26.870 37.880 1.00 39.78 196 ASP A O 1
ATOM 1593 N N . SER A 1 197 ? 22.574 -27.881 36.193 1.00 36.09 197 SER A N 1
ATOM 1594 C CA . SER A 1 197 ? 23.202 -28.936 36.981 1.00 36.09 197 SER A CA 1
ATOM 1595 C C . SER A 1 197 ? 24.710 -28.755 36.846 1.00 36.09 197 SER A C 1
ATOM 1597 O O . SER A 1 197 ? 25.323 -29.254 35.908 1.00 36.09 197 SER A O 1
ATOM 1599 N N . SER A 1 198 ? 25.300 -28.010 37.777 1.00 37.66 198 SER A N 1
ATOM 1600 C CA . SER A 1 198 ? 26.730 -28.071 38.081 1.00 37.66 198 SER A CA 1
ATOM 1601 C C . SER A 1 198 ? 26.925 -29.050 39.239 1.00 37.66 198 SER A C 1
ATOM 1603 O O . SER A 1 198 ? 26.284 -28.931 40.283 1.00 37.66 198 SER A O 1
ATOM 1605 N N . SER A 1 199 ? 27.761 -30.051 38.998 1.00 35.09 199 SER A N 1
ATOM 1606 C CA . SER A 1 199 ? 28.053 -31.212 39.833 1.00 35.09 199 SER A CA 1
ATOM 1607 C C . SER A 1 199 ? 29.067 -30.927 40.954 1.00 35.09 199 SER A C 1
ATOM 1609 O O . SER A 1 199 ? 30.114 -30.355 40.668 1.00 35.09 199 SER A O 1
ATOM 1611 N N . GLU A 1 200 ? 28.750 -31.464 42.147 1.00 35.09 200 GLU A N 1
ATOM 1612 C CA . GLU A 1 200 ? 29.630 -32.055 43.194 1.00 35.09 200 GLU A CA 1
ATOM 1613 C C . GLU A 1 200 ? 30.588 -31.148 44.005 1.00 35.09 200 GLU A C 1
ATOM 1615 O O . GLU A 1 200 ? 31.145 -30.199 43.478 1.00 35.09 200 GLU A O 1
ATOM 1620 N N . CYS A 1 201 ? 30.904 -31.367 45.296 1.00 27.12 201 CYS A N 1
ATOM 1621 C CA . CYS A 1 201 ? 30.526 -32.322 46.360 1.00 27.12 201 CYS A CA 1
ATOM 1622 C C . CYS A 1 201 ? 31.140 -31.818 47.706 1.00 27.12 201 CYS A C 1
ATOM 1624 O O . CYS A 1 201 ? 32.069 -31.013 47.671 1.00 27.12 201 CYS A O 1
ATOM 1626 N N . PHE A 1 202 ? 30.646 -32.349 48.841 1.00 27.53 202 PHE A N 1
ATOM 1627 C CA . PHE A 1 202 ? 31.282 -32.614 50.160 1.00 27.53 202 PHE A CA 1
ATOM 1628 C C . PHE A 1 202 ? 30.563 -32.081 51.430 1.00 27.53 202 PHE A C 1
ATOM 1630 O O . PHE A 1 202 ? 30.276 -30.899 51.584 1.00 27.53 202 PHE A O 1
ATOM 1637 N N . SER A 1 203 ? 30.272 -33.042 52.323 1.00 28.25 203 SER A N 1
ATOM 1638 C CA . SER A 1 203 ? 29.600 -33.038 53.649 1.00 28.25 203 SER A CA 1
ATOM 1639 C C . SER A 1 203 ? 30.517 -32.600 54.826 1.00 28.25 203 SER A C 1
ATOM 1641 O O . SER A 1 203 ? 31.648 -32.209 54.552 1.00 28.25 203 SER A O 1
ATOM 1643 N N . PRO A 1 204 ? 30.217 -32.881 56.127 1.00 43.59 204 PRO A N 1
ATOM 1644 C CA . PRO A 1 204 ? 28.983 -32.804 56.958 1.00 43.59 204 PRO A CA 1
ATOM 1645 C C . PRO A 1 204 ? 29.211 -32.069 58.318 1.00 43.59 204 PRO A C 1
ATOM 1647 O O . PRO A 1 204 ? 30.352 -31.951 58.743 1.00 43.59 204 PRO A O 1
ATOM 1650 N N . ALA A 1 205 ? 28.148 -31.699 59.063 1.00 29.20 205 ALA A N 1
ATOM 1651 C CA . ALA A 1 205 ? 27.991 -31.964 60.521 1.00 29.20 205 ALA A CA 1
ATOM 1652 C C . ALA A 1 205 ? 26.828 -31.189 61.201 1.00 29.20 205 ALA A C 1
ATOM 1654 O O . ALA A 1 205 ? 26.749 -29.972 61.118 1.00 29.20 205 ALA A O 1
ATOM 1655 N N . GLN A 1 206 ? 26.006 -31.960 61.929 1.00 29.69 206 GLN A N 1
ATOM 1656 C CA . GLN A 1 206 ? 25.460 -31.758 63.289 1.00 29.69 206 GLN A CA 1
ATOM 1657 C C . GLN A 1 206 ? 24.516 -30.584 63.676 1.00 29.69 206 GLN A C 1
ATOM 1659 O O . GLN A 1 206 ? 24.886 -29.420 63.691 1.00 29.69 206 GLN A O 1
ATOM 1664 N N . ASN A 1 207 ? 23.365 -31.026 64.214 1.00 31.53 207 ASN A N 1
ATOM 1665 C CA . ASN A 1 207 ? 22.675 -30.615 65.453 1.00 31.53 207 ASN A CA 1
ATOM 1666 C C . ASN A 1 207 ? 21.698 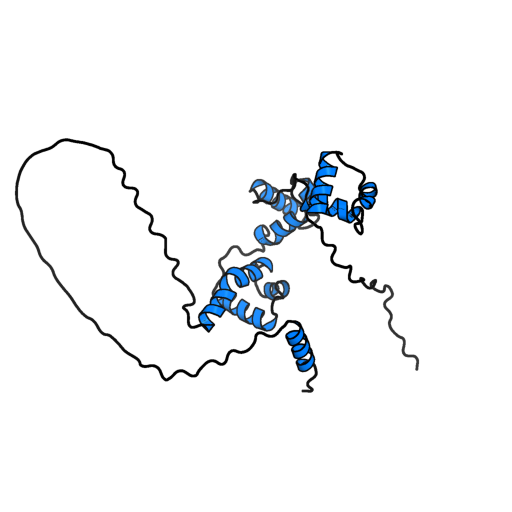-29.413 65.552 1.00 31.53 207 ASN A C 1
ATOM 1668 O O . ASN A 1 207 ? 22.040 -28.261 65.336 1.00 31.53 207 ASN A O 1
ATOM 1672 N N . GLU A 1 208 ? 20.521 -29.788 66.088 1.00 32.25 208 GLU A N 1
ATOM 1673 C CA . GLU A 1 208 ? 19.640 -29.138 67.083 1.00 32.25 208 GLU A CA 1
ATOM 1674 C C . GLU A 1 208 ? 18.573 -28.076 66.718 1.00 32.25 208 GLU A C 1
ATOM 1676 O O . GLU A 1 208 ? 18.849 -26.970 66.275 1.00 32.25 208 GLU A O 1
ATOM 1681 N N . LEU A 1 209 ? 17.318 -28.488 66.998 1.00 31.92 209 LEU A N 1
ATOM 1682 C CA . LEU A 1 209 ? 16.242 -27.840 67.781 1.00 31.92 209 LEU A CA 1
ATOM 1683 C C . LEU A 1 209 ? 16.039 -26.312 67.703 1.00 31.92 209 LEU A C 1
ATOM 1685 O O . LEU A 1 209 ? 16.892 -25.554 68.140 1.00 31.92 209 LEU A O 1
ATOM 1689 N N . LEU A 1 210 ? 14.807 -25.887 67.351 1.00 30.75 210 LEU A N 1
ATOM 1690 C CA . LEU A 1 210 ? 13.872 -25.129 68.225 1.00 30.75 210 LEU A CA 1
ATOM 1691 C C . LEU A 1 210 ? 12.622 -24.592 67.465 1.00 30.75 210 LEU A C 1
ATOM 1693 O O . LEU A 1 210 ? 12.714 -23.749 66.584 1.00 30.75 210 LEU A O 1
ATOM 1697 N N . THR A 1 211 ? 11.449 -25.090 67.888 1.00 31.36 211 THR A N 1
ATOM 1698 C CA . THR A 1 211 ? 10.190 -24.376 68.244 1.00 31.36 211 THR A CA 1
ATOM 1699 C C . THR A 1 211 ? 9.439 -23.402 67.307 1.00 31.36 211 THR A C 1
ATOM 1701 O O . THR A 1 211 ? 9.963 -22.357 66.950 1.00 31.36 211 THR A O 1
ATOM 1704 N N . ASN A 1 212 ? 8.114 -23.665 67.217 1.00 36.88 212 ASN A N 1
ATOM 1705 C CA . ASN A 1 212 ? 6.949 -22.740 67.326 1.00 36.88 212 ASN A CA 1
ATOM 1706 C C . ASN A 1 212 ? 6.718 -21.694 66.195 1.00 36.88 212 ASN A C 1
ATOM 1708 O O . ASN A 1 212 ? 7.662 -21.137 65.669 1.00 36.88 212 ASN A O 1
ATOM 1712 N N . ALA A 1 213 ? 5.511 -21.298 65.753 1.00 36.19 213 ALA A N 1
ATOM 1713 C CA . ALA A 1 213 ? 4.120 -21.512 66.167 1.00 36.19 213 ALA A CA 1
ATOM 1714 C C . ALA A 1 213 ? 3.120 -21.185 65.018 1.00 36.19 213 ALA A C 1
ATOM 1716 O O . ALA A 1 213 ? 3.351 -20.303 64.199 1.00 36.19 213 ALA A O 1
ATOM 1717 N N . VAL A 1 214 ? 2.003 -21.924 65.019 1.00 33.25 214 VAL A N 1
ATOM 1718 C CA . VAL A 1 214 ? 0.573 -21.583 64.795 1.00 33.25 214 VAL A CA 1
ATOM 1719 C C . VAL A 1 214 ? 0.191 -20.185 64.253 1.00 33.25 214 VAL A C 1
ATOM 1721 O O . VAL A 1 214 ? 0.522 -19.180 64.876 1.00 33.25 214 VAL A O 1
ATOM 1724 N N . SER A 1 215 ? -0.687 -20.130 63.228 1.00 31.22 215 SER A N 1
ATOM 1725 C CA 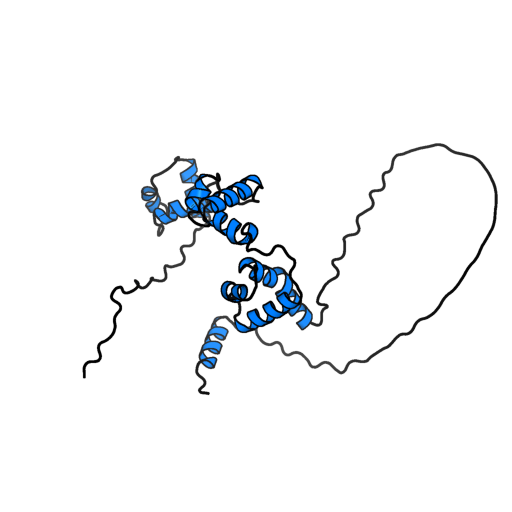. SER A 1 215 ? -2.047 -19.524 63.320 1.00 31.22 215 SER A CA 1
ATOM 1726 C C . SER A 1 215 ? -2.913 -19.676 62.051 1.00 31.22 215 SER A C 1
ATOM 1728 O O . SER A 1 215 ? -2.447 -19.589 60.921 1.00 31.22 215 SER A O 1
ATOM 1730 N N . THR A 1 216 ? -4.189 -19.949 62.325 1.00 35.00 216 THR A N 1
ATOM 1731 C CA . THR A 1 216 ? -5.403 -20.259 61.537 1.00 35.00 216 THR A CA 1
ATOM 1732 C C . THR A 1 216 ? -6.007 -19.007 60.831 1.00 35.00 216 THR A C 1
ATOM 1734 O O . THR A 1 216 ? -5.548 -17.906 61.099 1.00 35.00 216 THR A O 1
ATOM 1737 N N . LEU A 1 217 ? -6.962 -19.020 59.873 1.00 36.41 217 LEU A N 1
ATOM 1738 C CA . LEU A 1 217 ? -8.324 -19.600 59.830 1.00 36.41 217 LEU A CA 1
ATOM 1739 C C . LEU A 1 217 ? -8.951 -19.635 58.398 1.00 36.41 217 LEU A C 1
ATOM 1741 O O . LEU A 1 217 ? -8.525 -18.933 57.486 1.00 36.41 217 LEU A O 1
ATOM 1745 N N . ASN A 1 218 ? -10.005 -20.461 58.295 1.00 35.03 218 ASN A N 1
ATOM 1746 C CA . ASN A 1 218 ? -10.919 -20.854 57.196 1.00 35.03 218 ASN A CA 1
ATOM 1747 C C . ASN A 1 218 ? -11.932 -19.786 56.694 1.00 35.03 218 ASN A C 1
ATOM 1749 O O . ASN A 1 218 ? -12.036 -18.733 57.314 1.00 35.03 218 ASN A O 1
ATOM 1753 N N . VAL A 1 219 ? -12.780 -20.209 55.710 1.00 34.78 219 VAL A N 1
ATOM 1754 C CA . VAL A 1 219 ? -14.256 -19.957 55.511 1.00 34.78 219 VAL A CA 1
ATOM 1755 C C . VAL A 1 219 ? -14.608 -19.183 54.206 1.00 34.78 219 VAL A C 1
ATOM 1757 O O . VAL A 1 219 ? -13.969 -18.180 53.938 1.00 34.78 219 VAL A O 1
ATOM 1760 N N . ILE A 1 220 ? -15.594 -19.485 53.326 1.00 32.00 220 ILE A N 1
ATOM 1761 C CA . ILE A 1 220 ? -16.635 -20.528 53.124 1.00 32.00 220 ILE A CA 1
ATOM 1762 C C . ILE A 1 220 ? -17.100 -20.507 51.636 1.00 32.00 220 ILE A C 1
ATOM 1764 O O . ILE A 1 220 ? -17.012 -19.489 50.954 1.00 32.00 220 ILE A O 1
ATOM 1768 N N . SER A 1 221 ? -17.619 -21.651 51.176 1.00 36.47 221 SER A N 1
ATOM 1769 C CA . SER A 1 221 ? -18.328 -21.943 49.912 1.00 36.47 221 SER A CA 1
ATOM 1770 C C . SER A 1 221 ? -19.698 -21.255 49.773 1.00 36.47 221 SER A C 1
ATOM 1772 O O . SER A 1 221 ? -20.384 -21.084 50.771 1.00 36.47 221 SER A O 1
ATOM 1774 N N . ASN A 1 222 ? -20.158 -20.983 48.543 1.00 31.66 222 ASN A N 1
ATOM 1775 C CA . ASN A 1 222 ? -21.562 -21.217 48.172 1.00 31.66 222 ASN A CA 1
ATOM 1776 C C . ASN A 1 222 ? -21.746 -21.297 46.648 1.00 31.66 222 ASN A C 1
ATOM 1778 O O . ASN A 1 222 ? -21.331 -20.410 45.902 1.00 31.66 222 ASN A O 1
ATOM 1782 N N . GLY A 1 223 ? -22.373 -22.388 46.204 1.00 32.81 223 GLY A N 1
ATOM 1783 C CA . GLY A 1 223 ? -22.768 -22.640 44.821 1.00 32.81 223 GLY A CA 1
ATOM 1784 C C . GLY A 1 223 ? -24.169 -22.113 44.503 1.00 32.81 223 GLY A C 1
ATOM 1785 O O . GLY A 1 223 ? -25.031 -22.030 45.375 1.00 32.81 223 GLY A O 1
ATOM 1786 N N . PHE A 1 224 ? -24.396 -21.799 43.228 1.00 31.97 224 PHE A N 1
ATOM 1787 C CA . PHE A 1 224 ? -25.703 -21.460 42.671 1.00 31.97 224 PHE A CA 1
ATOM 1788 C C . PHE A 1 224 ? -25.872 -22.197 41.338 1.00 31.97 224 PHE A C 1
ATOM 1790 O O . PHE A 1 224 ? -25.061 -22.040 40.425 1.00 31.97 224 PHE A O 1
ATOM 1797 N N . VAL A 1 225 ? -26.898 -23.043 41.258 1.00 34.69 225 VAL A N 1
ATOM 1798 C CA . VAL A 1 225 ? -27.291 -23.817 40.074 1.00 34.69 225 VAL A CA 1
ATOM 1799 C C . VAL A 1 225 ? -28.479 -23.132 39.398 1.00 34.69 225 VAL A C 1
ATOM 1801 O O . VAL A 1 225 ? -29.406 -22.707 40.079 1.00 34.69 225 VAL A O 1
ATOM 1804 N N . MET A 1 226 ? -28.477 -23.046 38.067 1.00 37.12 226 MET A N 1
ATOM 1805 C CA . MET A 1 226 ? -29.640 -22.630 37.273 1.00 37.12 226 MET A CA 1
ATOM 1806 C C . MET A 1 226 ? -29.808 -23.574 36.080 1.00 37.12 226 MET A C 1
ATOM 1808 O O . MET A 1 226 ? -28.882 -23.768 35.293 1.00 37.12 226 MET A O 1
ATOM 1812 N N . ALA A 1 227 ? -30.987 -24.187 35.991 1.00 35.50 227 ALA A N 1
ATOM 1813 C CA . ALA A 1 227 ? -31.381 -25.134 34.954 1.00 35.50 227 ALA A CA 1
ATOM 1814 C C . ALA A 1 227 ? -31.775 -24.422 33.643 1.00 35.50 227 ALA A C 1
ATOM 1816 O O . ALA A 1 227 ? -32.326 -23.322 33.662 1.00 35.50 227 ALA A O 1
ATOM 1817 N N . MET A 1 228 ? -31.499 -25.068 32.505 1.00 38.09 228 MET A N 1
ATOM 1818 C CA . MET A 1 228 ? -31.814 -24.603 31.144 1.00 38.09 228 MET A CA 1
ATOM 1819 C C . MET A 1 228 ? -33.101 -25.259 30.592 1.00 38.09 228 MET A C 1
ATOM 1821 O O . MET A 1 228 ? -33.352 -26.426 30.896 1.00 38.09 228 MET A O 1
ATOM 1825 N N . PRO A 1 229 ? -33.884 -24.560 29.742 1.00 41.09 229 PRO A N 1
ATOM 1826 C CA . PRO A 1 229 ? -35.020 -25.124 29.001 1.00 41.09 229 PRO A CA 1
ATOM 1827 C C . PRO A 1 229 ? -34.580 -25.912 27.741 1.00 41.09 229 PRO A C 1
ATOM 1829 O O . PRO A 1 229 ? -33.426 -25.792 27.318 1.00 41.09 229 PRO A O 1
ATOM 1832 N N . PRO A 1 230 ? -35.466 -26.735 27.134 1.00 38.56 230 PRO A N 1
ATOM 1833 C CA . PRO A 1 230 ? -35.060 -27.785 26.205 1.00 38.56 230 PRO A CA 1
ATOM 1834 C C . PRO A 1 230 ? -34.721 -27.297 24.789 1.00 38.56 230 PRO A C 1
ATOM 1836 O O . PRO A 1 230 ? -35.225 -26.300 24.275 1.00 38.56 230 PRO A O 1
ATOM 1839 N N . PHE A 1 231 ? -33.835 -28.082 24.185 1.00 36.12 231 PHE A N 1
ATOM 1840 C CA . PHE A 1 231 ? -33.199 -27.970 22.879 1.00 36.12 231 PHE A CA 1
ATOM 1841 C C . PHE A 1 231 ? -34.204 -27.976 21.712 1.00 36.12 231 PHE A C 1
ATOM 1843 O O . PHE A 1 231 ? -34.922 -28.952 21.514 1.00 36.12 231 PHE A O 1
ATOM 1850 N N . VAL A 1 232 ? -34.209 -26.908 20.904 1.00 43.34 232 VAL A N 1
ATOM 1851 C CA . VAL A 1 232 ? -34.837 -26.899 19.573 1.00 43.34 232 VAL A CA 1
ATOM 1852 C C . VAL A 1 232 ? -33.753 -27.153 18.529 1.00 43.34 232 VAL A C 1
ATOM 1854 O O . VAL A 1 232 ? -32.775 -26.410 18.421 1.00 43.34 232 VAL A O 1
ATOM 1857 N N . GLU A 1 233 ? -33.938 -28.232 17.780 1.00 38.66 233 GLU A N 1
ATOM 1858 C CA . GLU A 1 233 ? -33.033 -28.749 16.762 1.00 38.66 233 GLU A CA 1
ATOM 1859 C C . GLU A 1 233 ? -32.804 -27.727 15.632 1.00 38.66 233 GLU A C 1
ATOM 1861 O O . GLU A 1 233 ? -33.731 -27.272 14.954 1.00 38.66 233 GLU A O 1
ATOM 1866 N N . LYS A 1 234 ? -31.542 -27.320 15.446 1.00 40.75 234 LYS A N 1
ATOM 1867 C CA . LYS A 1 234 ? -31.133 -26.392 14.386 1.00 40.75 234 LYS A CA 1
ATOM 1868 C C . LYS A 1 234 ? -31.176 -27.115 13.040 1.00 40.75 234 LYS A C 1
ATOM 1870 O O . LYS A 1 234 ? -30.277 -27.890 12.733 1.00 40.75 234 LYS A O 1
ATOM 1875 N N . ARG A 1 235 ? -32.182 -26.809 12.215 1.00 44.38 235 ARG A N 1
ATOM 1876 C CA . ARG A 1 235 ? -32.165 -27.140 10.781 1.00 44.38 235 ARG A CA 1
ATOM 1877 C C . ARG A 1 235 ? -30.966 -26.460 10.113 1.00 44.38 235 ARG A C 1
ATOM 1879 O O . ARG A 1 235 ? -30.829 -25.237 10.186 1.00 44.38 235 ARG A O 1
ATOM 1886 N N . GLU A 1 236 ? -30.112 -27.249 9.468 1.00 41.34 236 GLU A N 1
ATOM 1887 C CA . GLU A 1 236 ? -29.033 -26.743 8.621 1.00 41.34 236 GLU A CA 1
ATOM 1888 C C . GLU A 1 236 ? -29.618 -25.921 7.468 1.00 41.34 236 GLU A C 1
ATOM 1890 O O . GLU A 1 236 ? -30.478 -26.385 6.720 1.00 41.34 236 GLU A O 1
ATOM 1895 N N . MET A 1 237 ? -29.158 -24.678 7.327 1.00 43.44 237 MET A N 1
ATOM 1896 C CA . MET A 1 237 ? -29.503 -23.835 6.186 1.00 43.44 237 MET A CA 1
ATOM 1897 C C . MET A 1 237 ? -28.369 -23.923 5.160 1.00 43.44 237 MET A C 1
ATOM 1899 O O . MET A 1 237 ? -27.217 -23.653 5.516 1.00 43.44 237 MET A O 1
ATOM 1903 N N . PRO A 1 238 ? -28.656 -24.276 3.896 1.00 49.59 238 PRO A N 1
ATOM 1904 C CA . PRO A 1 238 ? -27.616 -24.507 2.910 1.00 49.59 238 PRO A CA 1
ATOM 1905 C C . PRO A 1 238 ? -26.944 -23.190 2.517 1.00 49.59 238 PRO A C 1
ATOM 1907 O O . PRO A 1 238 ? -27.590 -22.158 2.307 1.00 49.59 238 PRO A O 1
ATOM 1910 N N . VAL A 1 239 ? -25.617 -23.236 2.412 1.00 59.69 239 VAL A N 1
ATOM 1911 C CA . VAL A 1 239 ? -24.789 -22.084 2.055 1.00 59.69 239 VAL A CA 1
ATOM 1912 C C . VAL A 1 239 ? -25.054 -21.707 0.596 1.00 59.69 239 VAL A C 1
ATOM 1914 O O . VAL A 1 239 ? -24.815 -22.490 -0.322 1.00 59.69 239 VAL A O 1
ATOM 1917 N N . LYS A 1 240 ? -25.563 -20.492 0.383 1.00 58.28 240 LYS A N 1
ATOM 1918 C CA . LYS A 1 240 ? -25.952 -19.984 -0.936 1.00 58.28 240 LYS A CA 1
ATOM 1919 C C . LYS A 1 240 ? -24.736 -19.664 -1.811 1.00 58.28 240 LYS A C 1
ATOM 1921 O O . LYS A 1 240 ? -23.788 -19.008 -1.372 1.00 58.28 240 LYS A O 1
ATOM 1926 N N . SER A 1 241 ? -24.789 -20.090 -3.074 1.00 68.62 241 SER A N 1
ATOM 1927 C CA . SER A 1 241 ? -23.751 -19.807 -4.071 1.00 68.62 241 SER A CA 1
ATOM 1928 C C . SER A 1 241 ? -23.718 -18.320 -4.454 1.00 68.62 241 SER A C 1
ATOM 1930 O O . SER A 1 241 ? -24.696 -17.587 -4.298 1.00 68.62 241 SER A O 1
ATOM 1932 N N . LEU A 1 242 ? -22.592 -17.861 -5.009 1.00 50.06 242 LEU A N 1
ATOM 1933 C CA . LEU A 1 242 ? -22.423 -16.478 -5.480 1.00 50.06 242 LEU A CA 1
ATOM 1934 C C . LEU A 1 242 ? -23.467 -16.061 -6.530 1.00 50.06 242 LEU A C 1
ATOM 1936 O O . LEU A 1 242 ? -23.843 -14.892 -6.575 1.00 50.06 242 LEU A O 1
ATOM 1940 N N . ALA A 1 243 ? -23.959 -17.003 -7.338 1.00 63.34 243 ALA A N 1
ATOM 1941 C CA . ALA A 1 243 ? -25.035 -16.751 -8.293 1.00 63.34 243 ALA A CA 1
ATOM 1942 C C . ALA A 1 243 ? -26.376 -16.514 -7.580 1.00 63.34 243 ALA A C 1
ATOM 1944 O O . ALA A 1 243 ? -27.098 -15.583 -7.929 1.00 63.34 243 ALA A O 1
ATOM 1945 N N . GLN A 1 244 ? -26.657 -17.282 -6.523 1.00 56.22 244 GLN A N 1
ATOM 1946 C CA . GLN A 1 244 ? -27.858 -17.121 -5.702 1.00 56.22 244 GLN A CA 1
ATOM 1947 C C . GLN A 1 244 ? -27.863 -15.773 -4.970 1.00 56.22 244 GLN A C 1
ATOM 1949 O O . GLN A 1 244 ? -28.871 -15.075 -4.959 1.00 56.22 244 GLN A O 1
ATOM 1954 N N . ASN A 1 245 ? -26.706 -15.360 -4.442 1.00 65.75 245 ASN A N 1
ATOM 1955 C CA . ASN A 1 245 ? -26.553 -14.053 -3.798 1.00 65.75 245 ASN A CA 1
ATOM 1956 C C . ASN A 1 245 ? -26.761 -12.898 -4.793 1.00 65.75 245 ASN A C 1
ATOM 1958 O O . ASN A 1 245 ? -27.260 -11.841 -4.422 1.00 65.75 245 ASN A O 1
ATOM 1962 N N . ARG A 1 246 ? -26.405 -13.095 -6.069 1.00 59.81 246 ARG A N 1
ATOM 1963 C CA . ARG A 1 246 ? -26.594 -12.094 -7.127 1.00 59.81 246 ARG A CA 1
ATOM 1964 C C . ARG A 1 246 ? -28.059 -11.972 -7.561 1.00 59.81 246 ARG A C 1
ATOM 1966 O O . ARG A 1 246 ? -28.497 -10.864 -7.856 1.00 59.81 246 ARG A O 1
ATOM 1973 N N . LEU A 1 247 ? -28.800 -13.080 -7.560 1.00 65.62 247 LEU A N 1
ATOM 1974 C CA . LEU A 1 247 ? -30.231 -13.110 -7.873 1.00 65.62 247 LEU A CA 1
ATOM 1975 C C . LEU A 1 247 ? -31.076 -12.513 -6.733 1.00 65.62 247 LEU A C 1
ATOM 1977 O O . LEU A 1 247 ? -31.968 -11.707 -6.990 1.00 65.62 247 LEU A O 1
ATOM 1981 N N . ASP A 1 248 ? -30.740 -12.830 -5.477 1.00 66.12 248 ASP A N 1
ATOM 1982 C CA . ASP A 1 248 ? -31.403 -12.271 -4.287 1.00 66.12 248 ASP A CA 1
ATOM 1983 C C . ASP A 1 248 ? -31.257 -10.738 -4.231 1.00 66.12 248 ASP A C 1
ATOM 1985 O O . ASP A 1 248 ? -32.208 -10.033 -3.897 1.00 66.12 248 ASP A O 1
ATOM 1989 N N . LEU A 1 249 ? -30.099 -10.204 -4.639 1.00 52.94 249 LEU A N 1
ATOM 1990 C CA . LEU A 1 249 ? -29.870 -8.759 -4.761 1.00 52.94 249 LEU A CA 1
ATOM 1991 C C . LEU A 1 249 ? -30.741 -8.103 -5.843 1.00 52.94 249 LEU A C 1
ATOM 1993 O O . LEU A 1 249 ? -31.221 -6.992 -5.637 1.00 52.94 249 LEU A O 1
ATOM 1997 N N . GLN A 1 250 ? -30.979 -8.772 -6.975 1.00 59.91 250 GLN A N 1
ATOM 1998 C CA . GLN A 1 250 ? -31.846 -8.246 -8.039 1.00 59.91 250 GLN A CA 1
ATOM 1999 C C . GLN A 1 250 ? -33.329 -8.257 -7.642 1.00 59.91 250 GLN A C 1
ATOM 2001 O O . GLN A 1 250 ? -34.062 -7.331 -7.977 1.00 59.91 250 GLN A O 1
ATOM 2006 N N . LEU A 1 251 ? -33.759 -9.261 -6.876 1.00 63.72 251 LEU A N 1
ATOM 2007 C CA . LEU A 1 251 ? -35.112 -9.347 -6.318 1.00 63.72 251 LEU A CA 1
ATOM 2008 C C . LEU A 1 251 ? -35.375 -8.313 -5.212 1.00 63.72 251 LEU A C 1
ATOM 2010 O O . LEU A 1 251 ? -36.512 -7.869 -5.054 1.00 63.72 251 LEU A O 1
ATOM 2014 N N . LEU A 1 252 ? -34.343 -7.905 -4.464 1.00 54.56 252 LEU A N 1
ATOM 2015 C CA . LEU A 1 252 ? -34.459 -6.883 -3.417 1.00 54.56 252 LEU A CA 1
ATOM 2016 C C . LEU A 1 252 ? -34.551 -5.456 -3.979 1.00 54.56 252 LEU A C 1
ATOM 2018 O O . LEU A 1 252 ? -35.178 -4.597 -3.369 1.00 54.56 252 LEU A O 1
ATOM 2022 N N . MET A 1 253 ? -33.936 -5.212 -5.139 1.00 52.12 253 MET A N 1
ATOM 2023 C CA . MET A 1 253 ? -33.907 -3.899 -5.798 1.00 52.12 253 MET A CA 1
ATOM 2024 C C . MET A 1 253 ? -35.197 -3.576 -6.575 1.00 52.12 253 MET A C 1
ATOM 2026 O O . MET A 1 253 ? -35.383 -2.432 -6.971 1.00 52.12 253 MET A O 1
ATOM 2030 N N . ASN A 1 254 ? -36.083 -4.559 -6.784 1.00 54.53 254 ASN A N 1
ATOM 2031 C CA . ASN A 1 254 ? -37.285 -4.434 -7.622 1.00 54.53 254 ASN A CA 1
ATOM 2032 C C . ASN A 1 254 ? -38.616 -4.490 -6.845 1.00 54.53 254 ASN A C 1
ATOM 2034 O O . ASN A 1 254 ? -39.664 -4.705 -7.453 1.00 54.53 254 ASN A O 1
ATOM 2038 N N . ARG A 1 255 ? -38.621 -4.306 -5.517 1.00 47.56 255 ARG A N 1
ATOM 2039 C CA . ARG A 1 255 ? -39.883 -4.147 -4.772 1.00 47.56 255 ARG A CA 1
ATOM 2040 C C . ARG A 1 255 ? -40.283 -2.669 -4.731 1.00 47.56 255 ARG A C 1
ATOM 2042 O O . ARG A 1 255 ? -39.469 -1.867 -4.274 1.00 47.56 255 ARG A O 1
ATOM 2049 N N . PRO A 1 256 ? -41.491 -2.293 -5.188 1.00 43.41 256 PRO A N 1
ATOM 2050 C CA . PRO A 1 256 ? -41.987 -0.942 -4.970 1.00 43.41 256 PRO A CA 1
ATOM 2051 C C . PRO A 1 256 ? -42.285 -0.750 -3.475 1.00 43.41 256 PRO A C 1
ATOM 2053 O O . PRO A 1 256 ? -42.650 -1.713 -2.795 1.00 43.41 256 PRO A O 1
ATOM 2056 N N . ILE A 1 257 ? -42.048 0.474 -2.992 1.00 50.25 257 ILE A N 1
ATOM 2057 C CA . ILE A 1 257 ? -42.233 0.907 -1.594 1.00 50.25 257 ILE A CA 1
ATOM 2058 C C . ILE A 1 257 ? -43.704 0.803 -1.196 1.00 50.25 257 ILE A C 1
ATOM 2060 O O . ILE A 1 257 ? -44.550 1.231 -2.014 1.00 50.25 257 ILE A O 1
#